Protein AF-A0A087SXU9-F1 (afdb_monomer_lite)

Structure (mmCIF, N/CA/C/O backbone):
data_AF-A0A087SXU9-F1
#
_entry.id   AF-A0A087SXU9-F1
#
loop_
_atom_site.group_PDB
_atom_site.id
_atom_site.type_symbol
_atom_site.label_atom_id
_atom_site.label_alt_id
_atom_site.label_comp_id
_atom_site.label_asym_id
_atom_site.label_entity_id
_atom_site.label_seq_id
_atom_site.pdbx_PDB_ins_code
_atom_site.Cartn_x
_atom_site.Cartn_y
_atom_site.Cartn_z
_atom_site.occupancy
_atom_site.B_iso_or_equiv
_atom_site.auth_seq_id
_atom_site.auth_comp_id
_atom_site.auth_asym_id
_atom_site.auth_atom_id
_atom_site.pdbx_PDB_model_num
ATOM 1 N N . MET A 1 1 ? 24.106 23.664 -92.094 1.00 38.97 1 MET A N 1
ATOM 2 C CA . MET A 1 1 ? 24.665 25.022 -91.988 1.00 38.97 1 MET A CA 1
ATOM 3 C C . MET A 1 1 ? 26.172 24.861 -92.031 1.00 38.97 1 MET A C 1
ATOM 5 O O . MET A 1 1 ? 26.721 24.237 -91.139 1.00 38.97 1 MET A O 1
ATOM 9 N N . ASP A 1 2 ? 26.733 24.891 -93.239 1.00 38.16 2 ASP A N 1
ATOM 10 C CA . ASP A 1 2 ? 27.450 26.055 -93.805 1.00 38.16 2 ASP A CA 1
ATOM 11 C C . ASP A 1 2 ? 28.933 25.984 -93.393 1.00 38.16 2 ASP A C 1
ATOM 13 O O . ASP A 1 2 ? 29.237 25.840 -92.224 1.00 38.16 2 ASP A O 1
ATOM 17 N N . ALA A 1 3 ? 29.943 26.019 -94.257 1.00 42.97 3 ALA A N 1
ATOM 18 C CA . ALA A 1 3 ? 29.989 26.236 -95.688 1.00 42.97 3 ALA A CA 1
ATOM 19 C C . ALA A 1 3 ? 31.264 25.588 -96.258 1.00 42.97 3 ALA A C 1
ATOM 21 O O . ALA A 1 3 ? 32.346 25.642 -95.674 1.00 42.97 3 ALA A O 1
ATOM 22 N N . LYS A 1 4 ? 31.127 25.010 -97.456 1.00 43.25 4 LYS A N 1
ATOM 23 C CA . LYS A 1 4 ? 32.229 24.627 -98.345 1.00 43.25 4 LYS A CA 1
ATOM 24 C C . LYS A 1 4 ? 33.052 25.869 -98.695 1.00 43.25 4 LYS A C 1
ATOM 26 O O . LYS A 1 4 ? 32.523 26.781 -99.326 1.00 43.25 4 LYS A O 1
ATOM 31 N N . LYS A 1 5 ? 34.356 25.864 -98.417 1.00 42.31 5 LYS A N 1
ATOM 32 C CA . LYS A 1 5 ? 35.298 26.830 -99.002 1.00 42.31 5 LYS A CA 1
ATOM 33 C C . LYS A 1 5 ? 36.099 26.140 -100.109 1.00 42.31 5 LYS A C 1
ATOM 35 O O . LYS A 1 5 ? 37.134 25.531 -99.869 1.00 42.31 5 LYS A O 1
ATOM 40 N N . LYS A 1 6 ? 35.566 26.192 -101.336 1.00 39.66 6 LYS A N 1
ATOM 41 C CA . LYS A 1 6 ? 36.308 25.873 -102.566 1.00 39.66 6 LYS A CA 1
ATOM 42 C C . LYS A 1 6 ? 37.253 27.038 -102.866 1.00 39.66 6 LYS A C 1
ATOM 44 O O . LYS A 1 6 ? 36.790 28.161 -103.040 1.00 39.66 6 LYS A O 1
ATOM 49 N N . MET A 1 7 ? 38.549 26.761 -102.960 1.00 39.34 7 MET A N 1
ATOM 50 C CA . MET A 1 7 ? 39.539 27.674 -103.537 1.00 39.34 7 MET A CA 1
ATOM 51 C C . MET A 1 7 ? 39.856 27.281 -104.992 1.00 39.34 7 MET A C 1
ATOM 53 O O . MET A 1 7 ? 39.713 26.109 -105.349 1.00 39.34 7 MET A O 1
ATOM 57 N N . PRO A 1 8 ? 40.217 28.250 -105.855 1.00 40.44 8 PRO A N 1
ATOM 58 C CA . PRO A 1 8 ? 40.212 28.077 -107.302 1.00 40.44 8 PRO A CA 1
ATOM 59 C C . PRO A 1 8 ? 41.451 27.339 -107.820 1.00 40.44 8 PRO A C 1
ATOM 61 O O . PRO A 1 8 ? 42.581 27.598 -107.412 1.00 40.44 8 PRO A O 1
ATOM 64 N N . VAL A 1 9 ? 41.221 26.467 -108.802 1.00 44.44 9 VAL A N 1
ATOM 65 C CA . VAL A 1 9 ? 42.250 25.810 -109.614 1.00 44.44 9 VAL A CA 1
ATOM 66 C C . VAL A 1 9 ? 42.818 26.829 -110.606 1.00 44.44 9 VAL A C 1
ATOM 68 O O . VAL A 1 9 ? 42.136 27.218 -111.553 1.00 44.44 9 VAL A O 1
ATOM 71 N N . LYS A 1 10 ? 44.078 27.242 -110.425 1.00 37.72 10 LYS A N 1
ATOM 72 C CA . LYS A 1 10 ? 44.861 27.949 -111.452 1.00 37.72 10 LYS A CA 1
ATOM 73 C C . LYS A 1 10 ? 45.750 26.940 -112.182 1.00 37.72 10 LYS A C 1
ATOM 75 O O . LYS A 1 10 ? 46.736 26.458 -111.637 1.00 37.72 10 LYS A O 1
ATOM 80 N N . LYS A 1 11 ? 45.388 26.625 -113.430 1.00 40.31 11 LYS A N 1
ATOM 81 C CA . LYS A 1 11 ? 46.266 25.972 -114.411 1.00 40.31 11 LYS A CA 1
ATOM 82 C C . LYS A 1 11 ? 47.246 27.015 -114.945 1.00 40.31 11 LYS A C 1
ATOM 84 O O . LYS A 1 11 ? 46.827 27.940 -115.635 1.00 40.31 11 LYS A O 1
ATOM 89 N N . THR A 1 12 ? 48.536 26.842 -114.683 1.00 36.81 12 THR A N 1
ATOM 90 C CA . THR A 1 12 ? 49.604 27.604 -115.342 1.00 36.81 12 THR A CA 1
ATOM 91 C C . THR A 1 12 ? 50.730 26.664 -115.754 1.00 36.81 12 THR A C 1
ATOM 93 O O . THR A 1 12 ? 51.415 26.109 -114.906 1.00 36.81 12 THR A O 1
ATOM 96 N N . GLY A 1 13 ? 50.877 26.502 -117.073 1.00 33.88 13 GLY A N 1
ATOM 97 C CA . GLY A 1 13 ? 52.138 26.303 -117.791 1.00 33.88 13 GLY A CA 1
ATOM 98 C C . GLY A 1 13 ? 53.044 25.139 -117.387 1.00 33.88 13 GLY A C 1
ATOM 99 O O . GLY A 1 13 ? 53.854 25.262 -116.475 1.00 33.88 13 GLY A O 1
ATOM 100 N N . ARG A 1 14 ? 53.052 24.083 -118.213 1.00 43.22 14 ARG A N 1
ATOM 101 C CA . ARG A 1 14 ? 54.251 23.258 -118.429 1.00 43.22 14 ARG A CA 1
ATOM 102 C C . ARG A 1 14 ? 55.406 24.181 -118.842 1.00 43.22 14 ARG A C 1
ATOM 104 O O . ARG A 1 14 ? 55.440 24.648 -119.976 1.00 43.22 14 ARG A O 1
ATOM 111 N N . LYS A 1 15 ? 56.356 24.415 -117.940 1.00 37.44 15 LYS A N 1
ATOM 112 C CA . LYS A 1 15 ? 57.735 24.765 -118.290 1.00 37.44 15 LYS A CA 1
ATOM 113 C C . LYS A 1 15 ? 58.601 23.569 -117.922 1.00 37.44 15 LYS A C 1
ATOM 115 O O . LYS A 1 15 ? 58.556 23.100 -116.790 1.00 37.44 15 LYS A O 1
ATOM 120 N N . HIS A 1 16 ? 59.334 23.055 -118.906 1.00 36.34 16 HIS A N 1
ATOM 121 C CA . HIS A 1 16 ? 60.359 22.037 -118.713 1.00 36.34 16 HIS A CA 1
ATOM 122 C C . HIS A 1 16 ? 61.417 22.591 -117.755 1.00 36.34 16 HIS A C 1
ATOM 124 O O . HIS A 1 16 ? 62.298 23.345 -118.157 1.00 36.34 16 HIS A O 1
ATOM 130 N N . PHE A 1 17 ? 61.313 22.234 -116.480 1.00 34.22 17 PHE A N 1
ATOM 131 C CA . PHE A 1 17 ? 62.383 22.435 -115.520 1.00 34.22 17 PHE A CA 1
ATOM 132 C C . PHE A 1 17 ? 63.331 21.242 -115.684 1.00 34.22 17 PHE A C 1
ATOM 134 O O . PHE A 1 17 ? 63.088 20.164 -115.144 1.00 34.22 17 PHE A O 1
ATOM 141 N N . LYS A 1 18 ? 64.383 21.394 -116.500 1.00 42.94 18 LYS A N 1
ATOM 142 C CA . LYS A 1 18 ? 65.562 20.525 -116.390 1.00 42.94 18 LYS A CA 1
ATOM 143 C C . LYS A 1 18 ? 66.265 20.927 -115.093 1.00 42.94 18 LYS A C 1
ATOM 145 O O . LYS A 1 18 ? 67.175 21.745 -115.100 1.00 42.94 18 LYS A O 1
ATOM 150 N N . ASN A 1 19 ? 65.764 20.400 -113.978 1.00 38.47 19 ASN A N 1
ATOM 151 C CA . ASN A 1 19 ? 66.519 20.324 -112.738 1.00 38.47 19 ASN A CA 1
ATOM 152 C C . ASN A 1 19 ? 67.699 19.394 -113.027 1.00 38.47 19 ASN A C 1
ATOM 154 O O . ASN A 1 19 ? 67.524 18.178 -113.044 1.00 38.47 19 ASN A O 1
ATOM 158 N N . TYR A 1 20 ? 68.882 19.943 -113.296 1.00 45.03 20 TYR A N 1
ATOM 159 C CA . TYR A 1 20 ? 70.087 19.202 -112.947 1.00 45.03 20 TYR A CA 1
ATOM 160 C C . TYR A 1 20 ? 70.050 19.121 -111.424 1.00 45.03 20 TYR A C 1
ATOM 162 O O . TYR A 1 20 ? 70.096 20.151 -110.755 1.00 45.03 20 TYR A O 1
ATOM 170 N N . ALA A 1 21 ? 69.790 17.927 -110.895 1.00 51.41 21 ALA A N 1
ATOM 171 C CA . ALA A 1 21 ? 69.740 17.704 -109.462 1.00 51.41 21 ALA A CA 1
ATOM 172 C C . ALA A 1 21 ? 71.128 18.037 -108.908 1.00 51.41 21 ALA A C 1
ATOM 174 O O . ALA A 1 21 ? 72.076 17.306 -109.155 1.00 51.41 21 ALA A O 1
ATOM 175 N N . VAL A 1 22 ? 71.269 19.189 -108.258 1.00 54.31 22 VAL A N 1
ATOM 176 C CA . VAL A 1 22 ? 72.477 19.523 -107.508 1.00 54.31 22 VAL A CA 1
ATOM 177 C C . VAL A 1 22 ? 72.432 18.666 -106.251 1.00 54.31 22 VAL A C 1
ATOM 179 O O . VAL A 1 22 ? 71.516 18.813 -105.442 1.00 54.31 22 VAL A O 1
ATOM 182 N N . LEU A 1 23 ? 73.374 17.735 -106.136 1.00 54.88 23 LEU A N 1
ATOM 183 C CA . LEU A 1 23 ? 73.551 16.871 -104.972 1.00 54.88 23 LEU A CA 1
ATOM 184 C C . LEU A 1 23 ? 74.802 17.374 -104.243 1.00 54.88 23 LEU A C 1
ATOM 186 O O . LEU A 1 23 ? 75.880 17.423 -104.830 1.00 54.88 23 LEU A O 1
ATOM 190 N N . ASP A 1 24 ? 74.603 17.865 -103.020 1.00 54.66 24 ASP A N 1
ATOM 191 C CA . ASP A 1 24 ? 75.631 18.422 -102.125 1.00 54.66 24 ASP A CA 1
ATOM 192 C C . ASP A 1 24 ? 76.565 19.480 -102.766 1.00 54.66 24 ASP A C 1
ATOM 194 O O . ASP A 1 24 ? 77.785 19.467 -102.631 1.00 54.66 24 ASP A O 1
ATOM 198 N N . GLY A 1 25 ? 75.983 20.412 -103.533 1.00 59.78 25 GLY A N 1
ATOM 199 C CA . GLY A 1 25 ? 76.706 21.556 -104.109 1.00 59.78 25 GLY A CA 1
ATOM 200 C C . GLY A 1 25 ? 77.539 21.277 -105.371 1.00 59.78 25 GLY A C 1
ATOM 201 O O . GLY A 1 25 ? 78.147 22.214 -105.887 1.00 59.78 25 GLY A O 1
ATOM 202 N N . VAL A 1 26 ? 77.529 20.051 -105.917 1.00 55.56 26 VAL A N 1
ATOM 203 C CA . VAL A 1 26 ? 78.242 19.679 -107.158 1.00 55.56 26 VAL A CA 1
ATOM 204 C C . VAL A 1 26 ? 77.262 19.227 -108.254 1.00 55.56 26 VAL A C 1
ATOM 206 O O . VAL A 1 26 ? 76.233 18.602 -107.988 1.00 55.56 26 VAL A O 1
ATOM 209 N N . SER A 1 27 ? 77.556 19.574 -109.516 1.00 53.72 27 SER A N 1
ATOM 210 C CA . SER A 1 27 ? 76.768 19.145 -110.680 1.00 53.72 27 SER A CA 1
ATOM 211 C C . SER A 1 27 ? 76.978 17.651 -110.946 1.00 53.72 27 SER A C 1
ATOM 213 O O . SER A 1 27 ? 78.106 17.203 -111.131 1.00 53.72 27 SER A O 1
ATOM 215 N N . VAL A 1 28 ? 75.887 16.880 -111.040 1.00 57.66 28 VAL A N 1
ATOM 216 C CA . VAL A 1 28 ? 75.882 15.416 -111.290 1.00 57.66 28 VAL A CA 1
ATOM 217 C C . VAL A 1 28 ? 76.622 15.011 -112.573 1.00 57.66 28 VAL A C 1
ATOM 219 O O . VAL A 1 28 ? 76.988 13.852 -112.740 1.00 57.66 28 VAL A O 1
ATOM 222 N N . THR A 1 29 ? 76.872 15.958 -113.477 1.00 57.28 29 THR A N 1
ATOM 223 C CA . THR A 1 29 ? 77.624 15.745 -114.719 1.00 57.28 29 THR A CA 1
ATOM 224 C C . THR A 1 29 ? 79.142 15.652 -114.536 1.00 57.28 29 THR A C 1
ATOM 226 O O . THR A 1 29 ? 79.793 15.120 -115.430 1.00 57.28 29 THR A O 1
ATOM 229 N N . ASP A 1 30 ? 79.693 16.117 -113.406 1.00 56.38 30 ASP A N 1
ATOM 230 C CA . ASP A 1 30 ? 81.148 16.227 -113.174 1.00 56.38 30 ASP A CA 1
ATOM 231 C C . ASP A 1 30 ? 81.683 15.199 -112.153 1.00 56.38 30 ASP A C 1
ATOM 233 O O . ASP A 1 30 ? 82.873 15.177 -111.843 1.00 56.38 30 ASP A O 1
ATOM 237 N N . MET A 1 31 ? 80.811 14.327 -111.634 1.00 57.22 31 MET A N 1
ATOM 238 C CA . MET A 1 31 ? 81.145 13.311 -110.629 1.00 57.22 31 MET A CA 1
ATOM 239 C C . MET A 1 31 ? 81.547 11.982 -111.286 1.00 57.22 31 MET A C 1
ATOM 241 O O . MET A 1 31 ? 80.887 11.498 -112.208 1.00 57.22 31 MET A O 1
ATOM 245 N N . THR A 1 32 ? 82.619 11.351 -110.795 1.00 67.44 32 THR A N 1
ATOM 246 C CA . THR A 1 32 ? 83.037 10.012 -111.257 1.00 67.44 32 THR A CA 1
ATOM 247 C C . THR A 1 32 ? 82.060 8.926 -110.785 1.00 67.44 32 THR A C 1
ATOM 249 O O . THR A 1 32 ? 81.371 9.086 -109.779 1.00 67.44 32 THR A O 1
ATOM 252 N N . LYS A 1 33 ? 81.990 7.794 -111.504 1.00 72.31 33 LYS A N 1
ATOM 253 C CA . LYS A 1 33 ? 81.056 6.689 -111.206 1.00 72.31 33 LYS A CA 1
ATOM 254 C C . LYS A 1 33 ? 81.133 6.222 -109.742 1.00 72.31 33 LYS A C 1
ATOM 256 O O . LYS A 1 33 ? 80.096 6.048 -109.113 1.00 72.31 33 LYS A O 1
ATOM 261 N N . GLU A 1 34 ? 82.341 6.096 -109.194 1.00 72.81 34 GLU A N 1
ATOM 262 C CA . GLU A 1 34 ? 82.569 5.706 -107.793 1.00 72.81 34 GLU A CA 1
ATOM 263 C C . GLU A 1 34 ? 82.080 6.769 -106.793 1.00 72.81 34 GLU A C 1
ATOM 265 O O . GLU A 1 34 ? 81.525 6.427 -105.753 1.00 72.81 34 GLU A O 1
ATOM 270 N N . GLN A 1 35 ? 82.212 8.063 -107.112 1.00 72.50 35 GLN A N 1
ATOM 271 C CA . GLN A 1 35 ? 81.699 9.154 -106.270 1.00 72.50 35 GLN A CA 1
ATOM 272 C C . GLN A 1 35 ? 80.165 9.203 -106.263 1.00 72.50 35 GLN A C 1
ATOM 274 O O . GLN A 1 35 ? 79.563 9.473 -105.224 1.00 72.50 35 GLN A O 1
ATOM 279 N N . LEU A 1 36 ? 79.521 8.898 -107.395 1.00 74.56 36 LEU A N 1
ATOM 280 C CA . LEU A 1 36 ? 78.064 8.757 -107.468 1.00 74.56 36 LEU A CA 1
ATOM 281 C C . LEU A 1 36 ? 77.573 7.523 -106.695 1.00 74.56 36 LEU A C 1
ATOM 283 O O . LEU A 1 36 ? 76.580 7.620 -105.982 1.00 74.56 36 LEU A O 1
ATOM 287 N N . GLU A 1 37 ? 78.268 6.386 -106.784 1.00 78.62 37 GLU A N 1
ATOM 288 C CA . GLU A 1 37 ? 77.946 5.173 -106.014 1.00 78.62 37 GLU A CA 1
ATOM 289 C C . GLU A 1 37 ? 78.108 5.392 -104.499 1.00 78.62 37 GLU A C 1
ATOM 291 O O . GLU A 1 37 ? 77.225 5.010 -103.730 1.00 78.62 37 GLU A O 1
ATOM 296 N N . ALA A 1 38 ? 79.167 6.084 -104.065 1.00 79.88 38 ALA A N 1
ATOM 297 C CA . ALA A 1 38 ? 79.365 6.458 -102.664 1.00 79.88 38 ALA A CA 1
ATOM 298 C C . ALA A 1 38 ? 78.277 7.418 -102.151 1.00 79.88 38 ALA A C 1
ATOM 300 O O . ALA A 1 38 ? 77.784 7.248 -101.038 1.00 79.88 38 ALA A O 1
ATOM 301 N N . HIS A 1 39 ? 77.847 8.387 -102.967 1.00 77.94 39 HIS A N 1
ATOM 302 C CA . HIS A 1 39 ? 76.758 9.301 -102.611 1.00 77.94 39 HIS A CA 1
ATOM 303 C C . HIS A 1 39 ? 75.395 8.589 -102.572 1.00 77.94 39 HIS A C 1
ATOM 305 O O . HIS A 1 39 ? 74.563 8.882 -101.715 1.00 77.94 39 HIS A O 1
ATOM 311 N N . VAL A 1 40 ? 75.146 7.632 -103.471 1.00 82.06 40 VAL A N 1
ATOM 312 C CA . VAL A 1 40 ? 73.949 6.776 -103.413 1.00 82.06 40 VAL A CA 1
ATOM 313 C C . VAL A 1 40 ? 73.957 5.935 -102.138 1.00 82.06 40 VAL A C 1
ATOM 315 O O . VAL A 1 40 ? 72.925 5.832 -101.480 1.00 82.06 40 VAL A O 1
ATOM 318 N N . TYR A 1 41 ? 75.108 5.382 -101.758 1.00 85.56 41 TYR A N 1
ATOM 319 C CA . TYR A 1 41 ? 75.258 4.622 -100.520 1.00 85.56 41 TYR A CA 1
ATOM 320 C C . TYR A 1 41 ? 75.057 5.497 -99.272 1.00 85.56 41 TYR A C 1
ATOM 322 O O . TYR A 1 41 ? 74.323 5.102 -98.370 1.00 85.56 41 TYR A O 1
ATOM 330 N N . HIS A 1 42 ? 75.615 6.712 -99.243 1.00 84.56 42 HIS A N 1
ATOM 331 C CA . HIS A 1 42 ? 75.396 7.675 -98.158 1.00 84.56 42 HIS A CA 1
ATOM 332 C C . HIS A 1 42 ? 73.917 8.057 -98.024 1.00 84.56 42 HIS A C 1
ATOM 334 O O . HIS A 1 42 ? 73.358 7.957 -96.939 1.00 84.56 42 HIS A O 1
ATOM 340 N N . LEU A 1 43 ? 73.246 8.389 -99.133 1.00 84.75 43 LEU A N 1
ATOM 341 C CA . LEU A 1 43 ? 71.807 8.676 -99.130 1.00 84.75 43 LEU A CA 1
ATOM 342 C C . LEU A 1 43 ? 70.977 7.472 -98.665 1.00 84.75 43 LEU A C 1
ATOM 344 O O . LEU A 1 43 ? 69.975 7.644 -97.982 1.00 84.75 43 LEU A O 1
ATOM 348 N N . GLN A 1 44 ? 71.368 6.245 -99.021 1.00 87.19 44 GLN A N 1
ATOM 349 C CA . GLN A 1 44 ? 70.705 5.035 -98.525 1.00 87.19 44 GLN A CA 1
ATOM 350 C C . GLN A 1 44 ? 70.890 4.864 -97.015 1.00 87.19 44 GLN A C 1
ATOM 352 O O . GLN A 1 44 ? 69.930 4.514 -96.333 1.00 87.19 44 GLN A O 1
ATOM 357 N N . GLN A 1 45 ? 72.089 5.135 -96.493 1.00 87.00 45 GLN A N 1
ATOM 358 C CA . GLN A 1 45 ? 72.358 5.122 -95.055 1.00 87.00 45 GLN A CA 1
ATOM 359 C C . GLN A 1 45 ? 71.580 6.215 -94.316 1.00 87.00 45 GLN A C 1
ATOM 361 O O . GLN A 1 45 ? 71.015 5.940 -93.263 1.00 87.00 45 GLN A O 1
ATOM 366 N N . GLU A 1 46 ? 71.500 7.426 -94.868 1.00 86.75 46 GLU A N 1
ATOM 367 C CA . GLU A 1 46 ? 70.701 8.519 -94.303 1.00 86.75 46 GLU A CA 1
ATOM 368 C C . GLU A 1 46 ? 69.212 8.179 -94.293 1.00 86.75 46 GLU A C 1
ATOM 370 O O . GLU A 1 46 ? 68.554 8.366 -93.274 1.00 86.75 46 GLU A O 1
ATOM 375 N N . ILE A 1 47 ? 68.695 7.596 -95.379 1.00 90.19 47 ILE A N 1
ATOM 376 C CA . ILE A 1 47 ? 67.310 7.118 -95.448 1.00 90.19 47 ILE A CA 1
ATOM 377 C C . ILE A 1 47 ? 67.057 6.022 -94.408 1.00 90.19 47 ILE A C 1
ATOM 379 O O . ILE A 1 47 ? 65.995 6.004 -93.789 1.00 90.19 47 ILE A O 1
ATOM 383 N N . GLU A 1 48 ? 67.987 5.085 -94.218 1.00 90.81 48 GLU A N 1
ATOM 384 C CA . GLU A 1 48 ? 67.809 4.012 -93.236 1.00 90.81 48 GLU A CA 1
ATOM 385 C C . GLU A 1 48 ? 67.874 4.545 -91.800 1.00 90.81 48 GLU A C 1
ATOM 387 O O . GLU A 1 48 ? 67.011 4.219 -90.988 1.00 90.81 48 GLU A O 1
ATOM 392 N N . LYS A 1 49 ? 68.796 5.467 -91.517 1.00 92.06 49 LYS A N 1
ATOM 393 C CA . LYS A 1 49 ? 68.877 6.162 -90.230 1.00 92.06 49 LYS A CA 1
ATOM 394 C C . LYS A 1 49 ? 67.617 6.981 -89.940 1.00 92.06 49 LYS A C 1
ATOM 396 O O . LYS A 1 49 ? 67.080 6.906 -88.841 1.00 92.06 49 LYS A O 1
ATOM 401 N N . GLU A 1 50 ? 67.091 7.709 -90.924 1.00 89.88 50 GLU A N 1
ATOM 402 C CA . GLU A 1 50 ? 65.849 8.477 -90.774 1.00 89.88 50 GLU A CA 1
ATOM 403 C C . GLU A 1 50 ? 64.640 7.552 -90.527 1.00 89.88 50 GLU A C 1
ATOM 405 O O . GLU A 1 50 ? 63.749 7.876 -89.737 1.00 89.88 50 GLU A O 1
ATOM 410 N N . LYS A 1 51 ? 64.605 6.358 -91.142 1.00 92.62 51 LYS A N 1
ATOM 411 C CA . LYS A 1 51 ? 63.582 5.341 -90.839 1.00 92.62 51 LYS A CA 1
ATOM 412 C C . LYS A 1 51 ? 63.708 4.802 -89.417 1.00 92.62 51 LYS A C 1
ATOM 414 O O . LYS A 1 51 ? 62.678 4.637 -88.762 1.00 92.62 51 LYS A O 1
ATOM 419 N N . GLU A 1 52 ? 64.922 4.507 -88.959 1.00 91.75 52 GLU A N 1
ATOM 420 C CA . GLU A 1 52 ? 65.189 4.055 -87.590 1.00 91.75 52 GLU A CA 1
ATOM 421 C C . GLU A 1 52 ? 64.782 5.128 -86.576 1.00 91.75 52 GLU A C 1
ATOM 423 O O . GLU A 1 52 ? 64.035 4.834 -85.645 1.00 91.75 52 GLU A O 1
ATOM 428 N N . GLU A 1 53 ? 65.162 6.386 -86.803 1.00 91.62 53 GLU A N 1
ATOM 429 C CA . GLU A 1 53 ? 64.769 7.527 -85.972 1.00 91.62 53 GLU A CA 1
ATOM 430 C C . GLU A 1 53 ? 63.245 7.705 -85.950 1.00 91.62 53 GLU A C 1
ATOM 432 O O . GLU A 1 53 ? 62.648 7.813 -84.878 1.00 91.62 53 GLU A O 1
ATOM 437 N N . ARG A 1 54 ? 62.572 7.639 -87.107 1.00 93.25 54 ARG A N 1
ATOM 438 C CA . ARG A 1 54 ? 61.101 7.676 -87.181 1.00 93.25 54 ARG A CA 1
ATOM 439 C C . ARG A 1 54 ? 60.457 6.534 -86.396 1.00 93.25 54 ARG A C 1
ATOM 441 O O . ARG A 1 54 ? 59.439 6.756 -85.741 1.00 93.25 54 ARG A O 1
ATOM 448 N N . ASN A 1 55 ? 61.006 5.323 -86.488 1.00 94.19 55 ASN A N 1
ATOM 449 C CA . ASN A 1 55 ? 60.515 4.163 -85.747 1.00 94.19 55 ASN A CA 1
ATOM 450 C C . ASN A 1 55 ? 60.685 4.376 -84.233 1.00 94.19 55 ASN A C 1
ATOM 452 O O . ASN A 1 55 ? 59.715 4.241 -83.487 1.00 94.19 55 ASN A O 1
ATOM 456 N N . CYS A 1 56 ? 61.863 4.827 -83.795 1.00 94.69 56 CYS A N 1
ATOM 457 C CA . CYS A 1 56 ? 62.129 5.189 -82.404 1.00 94.69 56 CYS A CA 1
ATOM 458 C C . CYS A 1 56 ? 61.130 6.235 -81.888 1.00 94.69 56 CYS A C 1
ATOM 460 O O . CYS A 1 56 ? 60.459 5.989 -80.886 1.00 94.69 56 CYS A O 1
ATOM 462 N N . PHE A 1 57 ? 60.933 7.345 -82.608 1.00 94.12 57 PHE A N 1
ATOM 463 C CA . PHE A 1 57 ? 59.960 8.372 -82.220 1.00 94.12 57 PHE A CA 1
ATOM 464 C C . PHE A 1 57 ? 58.519 7.857 -82.204 1.00 94.12 57 PHE A C 1
ATOM 466 O O . PHE A 1 57 ? 57.709 8.305 -81.392 1.00 94.12 57 PHE A O 1
ATOM 473 N N . GLN A 1 58 ? 58.174 6.913 -83.081 1.00 94.81 58 GLN A N 1
ATOM 474 C CA . GLN A 1 58 ? 56.851 6.300 -83.085 1.00 94.81 58 GLN A CA 1
ATOM 475 C C . GLN A 1 58 ? 56.630 5.441 -81.834 1.00 94.81 58 GLN A C 1
ATOM 477 O O . GLN A 1 58 ? 55.605 5.601 -81.173 1.00 94.81 58 GLN A O 1
ATOM 482 N N . ILE A 1 59 ? 57.598 4.596 -81.472 1.00 95.81 59 ILE A N 1
ATOM 483 C CA . ILE A 1 59 ? 57.545 3.786 -80.246 1.00 95.81 59 ILE A CA 1
ATOM 484 C C . ILE A 1 59 ? 57.490 4.688 -79.008 1.00 95.81 59 ILE A C 1
ATOM 486 O O . ILE A 1 59 ? 56.705 4.433 -78.096 1.00 95.81 59 ILE A O 1
ATOM 490 N N . GLU A 1 60 ? 58.286 5.757 -78.968 1.00 96.06 60 GLU A N 1
ATOM 491 C CA . GLU A 1 60 ? 58.269 6.720 -77.865 1.00 96.06 60 GLU A CA 1
ATOM 492 C C . GLU A 1 60 ? 56.920 7.431 -77.744 1.00 96.06 60 GLU A C 1
ATOM 494 O O . GLU A 1 60 ? 56.367 7.507 -76.646 1.00 96.06 60 GLU A O 1
ATOM 499 N N . ARG A 1 61 ? 56.349 7.896 -78.860 1.00 96.44 61 ARG A N 1
ATOM 500 C CA . ARG A 1 61 ? 55.016 8.509 -78.882 1.00 96.44 61 ARG A CA 1
ATOM 501 C C . ARG A 1 61 ? 53.952 7.533 -78.390 1.00 96.44 61 ARG A C 1
ATOM 503 O O . ARG A 1 61 ? 53.136 7.912 -77.556 1.00 96.44 61 ARG A O 1
ATOM 510 N N . ASP A 1 62 ? 53.959 6.298 -78.881 1.00 96.75 62 ASP A N 1
ATOM 511 C CA . ASP A 1 62 ? 52.965 5.287 -78.509 1.00 96.75 62 ASP A CA 1
ATOM 512 C C . ASP A 1 62 ? 53.122 4.888 -77.026 1.00 96.75 62 ASP A C 1
ATOM 514 O O . ASP A 1 62 ? 52.131 4.715 -76.314 1.00 96.75 62 ASP A O 1
ATOM 518 N N . ARG A 1 63 ? 54.359 4.855 -76.507 1.00 97.00 63 ARG A N 1
ATOM 519 C CA . ARG A 1 63 ? 54.643 4.677 -75.076 1.00 97.00 63 ARG A CA 1
ATOM 520 C C . ARG A 1 63 ? 54.117 5.840 -74.237 1.00 97.00 63 ARG A C 1
ATOM 522 O O . ARG A 1 63 ? 53.498 5.598 -73.204 1.00 97.00 63 ARG A O 1
ATOM 529 N N . ILE A 1 64 ? 54.351 7.085 -74.654 1.00 96.81 64 ILE A N 1
ATOM 530 C CA . ILE A 1 64 ? 53.830 8.277 -73.966 1.00 96.81 64 ILE A CA 1
ATOM 531 C C . ILE A 1 64 ? 52.300 8.265 -73.981 1.00 96.81 64 ILE A C 1
ATOM 533 O O . ILE A 1 64 ? 51.686 8.521 -72.949 1.00 96.81 64 ILE A O 1
ATOM 537 N N . GLN A 1 65 ? 51.690 7.913 -75.114 1.00 96.81 65 GLN A N 1
ATOM 538 C CA . GLN A 1 65 ? 50.240 7.816 -75.251 1.00 96.81 65 GLN A CA 1
ATOM 539 C C . GLN A 1 65 ? 49.661 6.753 -74.309 1.00 96.81 65 GLN A C 1
ATOM 541 O O . GLN A 1 65 ? 48.725 7.045 -73.573 1.00 96.81 65 GLN A O 1
ATOM 546 N N . SER A 1 66 ? 50.257 5.559 -74.258 1.00 97.31 66 SER A N 1
ATOM 547 C CA . SER A 1 66 ? 49.832 4.497 -73.340 1.00 97.31 66 SER A CA 1
ATOM 548 C C . SER A 1 66 ? 49.988 4.907 -71.873 1.00 97.31 66 SER A C 1
ATOM 550 O O . SER A 1 66 ? 49.074 4.701 -71.078 1.00 97.31 66 SER A O 1
ATOM 552 N N . LEU A 1 67 ? 51.104 5.548 -71.502 1.00 97.69 67 LEU A N 1
ATOM 553 C CA . LEU A 1 67 ? 51.285 6.072 -70.145 1.00 97.69 67 LEU A CA 1
ATOM 554 C C . LEU A 1 67 ? 50.242 7.143 -69.804 1.00 97.69 67 LEU A C 1
ATOM 556 O O . LEU A 1 67 ? 49.711 7.147 -68.693 1.00 97.69 67 LEU A O 1
ATOM 560 N N . TRP A 1 68 ? 49.926 8.032 -70.745 1.00 97.81 68 TRP A N 1
ATOM 561 C CA . TRP A 1 68 ? 48.891 9.047 -70.564 1.00 97.81 68 TRP A CA 1
ATOM 562 C C . TRP A 1 68 ? 47.502 8.420 -70.387 1.00 97.81 68 TRP A C 1
ATOM 564 O O . TRP A 1 68 ? 46.778 8.800 -69.473 1.00 97.81 68 TRP A O 1
ATOM 574 N N . GLU A 1 69 ? 47.146 7.421 -71.194 1.00 97.62 69 GLU A N 1
ATOM 575 C CA . GLU A 1 69 ? 45.872 6.702 -71.074 1.00 97.62 69 GLU A CA 1
ATOM 576 C C . GLU A 1 69 ? 45.757 5.969 -69.734 1.00 97.62 69 GLU A C 1
ATOM 578 O O . GLU A 1 69 ? 44.750 6.120 -69.042 1.00 97.62 69 GLU A O 1
ATOM 583 N N . ILE A 1 70 ? 46.807 5.249 -69.320 1.00 97.81 70 ILE A N 1
ATOM 584 C CA . ILE A 1 70 ? 46.834 4.529 -68.039 1.00 97.81 70 ILE A CA 1
ATOM 585 C C . ILE A 1 70 ? 46.702 5.508 -66.871 1.00 97.81 70 ILE A C 1
ATOM 587 O O . ILE A 1 70 ? 45.887 5.295 -65.977 1.00 97.81 70 ILE A O 1
ATOM 591 N N . THR A 1 71 ? 47.489 6.585 -66.861 1.00 97.25 71 THR A N 1
ATOM 592 C CA . THR A 1 71 ? 47.459 7.569 -65.765 1.00 97.25 71 THR A CA 1
ATOM 593 C C . THR A 1 71 ? 46.136 8.326 -65.708 1.00 97.25 71 THR A C 1
ATOM 595 O O . THR A 1 71 ? 45.630 8.578 -64.616 1.00 97.25 71 THR A O 1
ATOM 598 N N . LYS A 1 72 ? 45.530 8.629 -66.860 1.00 97.75 72 LYS A N 1
ATOM 599 C CA . LYS A 1 72 ? 44.186 9.204 -66.933 1.00 97.75 72 LYS A CA 1
ATOM 600 C C . LYS A 1 72 ? 43.133 8.249 -66.366 1.00 97.75 72 LYS A C 1
ATOM 602 O O . LYS A 1 72 ? 42.334 8.674 -65.538 1.00 97.75 72 LYS A O 1
ATOM 607 N N . GLN A 1 73 ? 43.158 6.976 -66.758 1.00 97.94 73 GLN A N 1
ATOM 608 C CA . GLN A 1 73 ? 42.232 5.975 -66.226 1.00 97.94 73 GLN A CA 1
ATOM 609 C C . GLN A 1 73 ? 42.414 5.797 -64.712 1.00 97.94 73 GLN A C 1
ATOM 611 O O . GLN A 1 73 ? 41.439 5.796 -63.971 1.00 97.94 73 GLN A O 1
ATOM 616 N N . GLN A 1 74 ? 43.658 5.721 -64.233 1.00 97.62 74 GLN A N 1
ATOM 617 C CA . GLN A 1 74 ? 43.955 5.636 -62.802 1.00 97.62 74 GLN A CA 1
ATOM 618 C C . GLN A 1 74 ? 43.437 6.854 -62.032 1.00 97.62 74 GLN A C 1
ATOM 620 O O . GLN A 1 74 ? 42.949 6.701 -60.916 1.00 97.62 74 GLN A O 1
ATOM 625 N N . LEU A 1 75 ? 43.528 8.056 -62.607 1.00 97.69 75 LEU A N 1
ATOM 626 C CA . LEU A 1 75 ? 42.968 9.260 -61.999 1.00 97.69 75 LEU A CA 1
ATOM 627 C C . LEU A 1 75 ? 41.436 9.179 -61.917 1.00 97.69 75 LEU A C 1
ATOM 629 O O . LEU A 1 75 ? 40.880 9.401 -60.847 1.00 97.69 75 LEU A O 1
ATOM 633 N N . GLU A 1 76 ? 40.764 8.785 -63.002 1.00 97.38 76 GLU A N 1
ATOM 634 C CA . GLU A 1 76 ? 39.303 8.606 -63.031 1.00 97.38 76 GLU A CA 1
ATOM 635 C C . GLU A 1 76 ? 38.833 7.527 -62.030 1.00 97.38 76 GLU A C 1
ATOM 637 O O . GLU A 1 76 ? 37.847 7.710 -61.309 1.00 97.38 76 GLU A O 1
ATOM 642 N N . GLU A 1 77 ? 39.566 6.419 -61.909 1.00 97.19 77 GLU A N 1
ATOM 643 C CA . GLU A 1 77 ? 39.322 5.373 -60.907 1.00 97.19 77 GLU A CA 1
ATOM 644 C C . GLU A 1 77 ? 39.512 5.893 -59.473 1.00 97.19 77 GLU A C 1
ATOM 646 O O . GLU A 1 77 ? 38.733 5.569 -58.576 1.00 97.19 77 GLU A O 1
ATOM 651 N N . LYS A 1 78 ? 40.526 6.728 -59.226 1.00 97.25 78 LYS A N 1
ATOM 652 C CA . LYS A 1 78 ? 40.766 7.325 -57.902 1.00 97.25 78 LYS A CA 1
ATOM 653 C C . LYS A 1 78 ? 39.697 8.345 -57.537 1.00 97.25 78 LYS A C 1
ATOM 655 O O . LYS A 1 78 ? 39.210 8.307 -56.410 1.00 97.25 78 LYS A O 1
ATOM 660 N N . ASP A 1 79 ? 39.281 9.182 -58.479 1.00 97.44 79 ASP A N 1
ATOM 661 C CA . ASP A 1 79 ? 38.211 10.158 -58.275 1.00 97.44 79 ASP A CA 1
ATOM 662 C C . ASP A 1 79 ? 36.867 9.475 -57.994 1.00 97.44 79 ASP A C 1
ATOM 664 O O . ASP A 1 79 ? 36.121 9.891 -57.104 1.00 97.44 79 ASP A O 1
ATOM 668 N N . THR A 1 80 ? 36.553 8.398 -58.719 1.00 97.56 80 THR A N 1
ATOM 669 C CA . THR A 1 80 ? 35.338 7.610 -58.462 1.00 97.56 80 THR A CA 1
ATOM 670 C C . THR A 1 80 ? 35.403 6.887 -57.118 1.00 97.56 80 THR A C 1
ATOM 672 O O . THR A 1 80 ? 34.423 6.926 -56.375 1.00 97.56 80 THR A O 1
ATOM 675 N N . MET A 1 81 ? 36.549 6.303 -56.750 1.00 96.75 81 MET A N 1
ATOM 676 C CA . MET A 1 81 ? 36.746 5.706 -55.425 1.00 96.75 81 MET A CA 1
ATOM 677 C C . MET A 1 81 ? 36.595 6.724 -54.291 1.00 96.75 81 MET A C 1
ATOM 679 O O . MET A 1 81 ? 35.962 6.399 -53.291 1.00 96.75 81 MET A O 1
ATOM 683 N N . LEU A 1 82 ? 37.133 7.940 -54.436 1.00 97.44 82 LEU A N 1
ATOM 684 C CA . LEU A 1 82 ? 36.972 9.000 -53.436 1.00 97.44 82 LEU A CA 1
ATOM 685 C C . LEU A 1 82 ? 35.495 9.333 -53.222 1.00 97.44 82 LEU A C 1
ATOM 687 O O . LEU A 1 82 ? 35.026 9.285 -52.093 1.00 97.44 82 LEU A O 1
ATOM 691 N N . ARG A 1 83 ? 34.734 9.536 -54.304 1.00 97.00 83 ARG A N 1
ATOM 692 C CA . ARG A 1 83 ? 33.287 9.797 -54.212 1.00 97.00 83 ARG A CA 1
ATOM 693 C C . ARG A 1 83 ? 32.517 8.649 -53.569 1.00 97.00 83 ARG A C 1
ATOM 695 O O . ARG A 1 83 ? 31.583 8.889 -52.813 1.00 97.00 83 ARG A O 1
ATOM 702 N N . LEU A 1 84 ? 32.883 7.402 -53.871 1.00 97.75 84 LEU A N 1
ATOM 703 C CA . LEU A 1 84 ? 32.274 6.241 -53.223 1.00 97.75 84 LEU A CA 1
ATOM 704 C C . LEU A 1 84 ? 32.573 6.228 -51.723 1.00 97.75 84 LEU A C 1
ATOM 706 O O . LEU A 1 84 ? 31.664 5.979 -50.940 1.00 97.75 84 LEU A O 1
ATOM 710 N N . LYS A 1 85 ? 33.807 6.543 -51.315 1.00 97.69 85 LYS A N 1
ATOM 711 C CA . LYS A 1 85 ? 34.167 6.634 -49.895 1.00 97.69 85 LYS A CA 1
ATOM 712 C C . LYS A 1 85 ? 33.481 7.789 -49.179 1.00 97.69 85 LYS A C 1
ATOM 714 O O . LYS A 1 85 ? 33.017 7.579 -48.065 1.00 97.69 85 LYS A O 1
ATOM 719 N N . ASP A 1 86 ? 33.349 8.947 -49.813 1.00 97.19 86 ASP A N 1
ATOM 720 C CA . ASP A 1 86 ? 32.584 10.065 -49.255 1.00 97.19 86 ASP A CA 1
ATOM 721 C C . ASP A 1 86 ? 31.113 9.666 -49.044 1.00 97.19 86 ASP A C 1
ATOM 723 O O . ASP A 1 86 ? 30.572 9.852 -47.957 1.00 97.19 86 ASP A O 1
ATOM 727 N N . ASN A 1 87 ? 30.499 8.998 -50.028 1.00 97.38 87 ASN A N 1
ATOM 728 C CA . ASN A 1 87 ? 29.134 8.482 -49.896 1.00 97.38 87 ASN A CA 1
ATOM 729 C C . ASN A 1 87 ? 29.005 7.419 -48.789 1.00 97.38 87 ASN A C 1
ATOM 731 O O . ASN A 1 87 ? 28.026 7.433 -48.049 1.00 97.38 87 ASN A O 1
ATOM 735 N N . GLU A 1 88 ? 29.973 6.503 -48.658 1.00 97.19 88 GLU A N 1
ATOM 736 C CA . GLU A 1 88 ? 29.995 5.505 -47.576 1.00 97.19 88 GLU A CA 1
ATOM 737 C C . GLU A 1 88 ? 30.085 6.175 -46.194 1.00 97.19 88 GLU A C 1
ATOM 739 O O . GLU A 1 88 ? 29.418 5.743 -45.251 1.00 97.19 88 GLU A O 1
ATOM 744 N N . ILE A 1 89 ? 30.892 7.234 -46.061 1.00 97.12 89 ILE A N 1
ATOM 745 C CA . ILE A 1 89 ? 31.015 8.009 -44.818 1.00 97.12 89 ILE A CA 1
ATOM 746 C C . ILE A 1 89 ? 29.686 8.694 -44.488 1.00 97.12 89 ILE A C 1
ATOM 748 O O . ILE A 1 89 ? 29.227 8.617 -43.344 1.00 97.12 89 ILE A O 1
ATOM 752 N N . ASP A 1 90 ? 29.050 9.320 -45.477 1.00 96.75 90 ASP A N 1
ATOM 753 C CA . ASP A 1 90 ? 27.760 9.987 -45.303 1.00 96.75 90 ASP A CA 1
ATOM 754 C C . ASP A 1 90 ? 26.653 8.992 -44.927 1.00 96.75 90 ASP A C 1
ATOM 756 O O . ASP A 1 90 ? 25.881 9.237 -43.995 1.00 96.75 90 ASP A O 1
ATOM 760 N N . GLU A 1 91 ? 26.592 7.833 -45.586 1.00 97.38 91 GLU A N 1
ATOM 761 C CA . GLU A 1 91 ? 25.630 6.775 -45.269 1.00 97.38 91 GLU A CA 1
ATOM 762 C C . GLU A 1 91 ? 25.844 6.223 -43.852 1.00 97.38 91 GLU A C 1
ATOM 764 O O . GLU A 1 91 ? 24.884 6.091 -43.085 1.00 97.38 91 GLU A O 1
ATOM 769 N N . ALA A 1 92 ? 27.096 5.978 -43.455 1.00 97.56 92 ALA A N 1
ATOM 770 C CA . ALA A 1 92 ? 27.426 5.541 -42.102 1.00 97.56 92 ALA A CA 1
ATOM 771 C C . ALA A 1 92 ? 27.021 6.588 -41.049 1.00 97.56 92 ALA A C 1
ATOM 773 O O . ALA A 1 92 ? 26.450 6.237 -40.011 1.00 97.56 92 ALA A O 1
ATOM 774 N N . ALA A 1 93 ? 27.251 7.877 -41.319 1.00 97.12 93 ALA A N 1
ATOM 775 C CA . ALA A 1 93 ? 26.844 8.965 -40.434 1.00 97.12 93 ALA A CA 1
ATOM 776 C C . ALA A 1 93 ? 25.313 9.061 -40.302 1.00 97.12 93 ALA A C 1
ATOM 778 O O . ALA A 1 93 ? 24.794 9.236 -39.193 1.00 97.12 93 ALA A O 1
ATOM 779 N N . LEU A 1 94 ? 24.577 8.900 -41.408 1.00 97.25 94 LEU A N 1
ATOM 780 C CA . LEU A 1 94 ? 23.113 8.876 -41.413 1.00 97.25 94 LEU A CA 1
ATOM 781 C C . LEU A 1 94 ? 22.555 7.666 -40.654 1.00 97.25 94 LEU A C 1
ATOM 783 O O . LEU A 1 94 ? 21.635 7.836 -39.847 1.00 97.25 94 LEU A O 1
ATOM 787 N N . SER A 1 95 ? 23.128 6.476 -40.857 1.00 98.06 95 SER A N 1
ATOM 788 C CA . SER A 1 95 ? 22.747 5.258 -40.130 1.00 98.06 95 SER A CA 1
ATOM 789 C C . SER A 1 95 ? 22.963 5.429 -38.630 1.00 98.06 95 SER A C 1
ATOM 791 O O . SER A 1 95 ? 22.042 5.234 -37.836 1.00 98.06 95 SER A O 1
ATOM 793 N N . HIS A 1 96 ? 24.142 5.908 -38.230 1.00 98.19 96 HIS A N 1
ATOM 794 C CA . HIS A 1 96 ? 24.456 6.151 -36.825 1.00 98.19 96 HIS A CA 1
ATOM 795 C C . HIS A 1 96 ? 23.511 7.190 -36.190 1.00 98.19 96 HIS A C 1
ATOM 797 O O . HIS A 1 96 ? 23.036 7.014 -35.066 1.00 98.19 96 HIS A O 1
ATOM 803 N N . LEU A 1 97 ? 23.151 8.255 -36.917 1.00 98.12 97 LEU A N 1
ATOM 804 C CA . LEU A 1 97 ? 22.167 9.231 -36.443 1.00 98.12 97 LEU A CA 1
ATOM 805 C C . LEU A 1 97 ? 20.769 8.611 -36.271 1.00 98.12 97 LEU A C 1
ATOM 807 O O . LEU A 1 97 ? 20.053 8.952 -35.321 1.00 98.12 97 LEU A O 1
ATOM 811 N N . ALA A 1 98 ? 20.359 7.724 -37.179 1.00 98.25 98 ALA A N 1
ATOM 812 C CA . ALA A 1 98 ? 19.095 7.001 -37.080 1.00 98.25 98 ALA A CA 1
ATOM 813 C C . ALA A 1 98 ? 19.078 6.060 -35.864 1.00 98.25 98 ALA A C 1
ATOM 815 O O . ALA A 1 98 ? 18.099 6.049 -35.113 1.00 98.25 98 ALA A O 1
ATOM 816 N N . GLU A 1 99 ? 20.178 5.353 -35.603 1.00 97.94 99 GLU A N 1
ATOM 817 C CA . GLU A 1 99 ? 20.345 4.510 -34.417 1.00 97.94 99 GLU A CA 1
ATOM 818 C C . GLU A 1 99 ? 20.256 5.319 -33.123 1.00 97.94 99 GLU A C 1
ATOM 820 O O . GLU A 1 99 ? 19.490 4.959 -32.227 1.00 97.94 99 GLU A O 1
ATOM 825 N N . ILE A 1 100 ? 20.949 6.461 -33.032 1.00 98.25 100 ILE A N 1
ATOM 826 C CA . ILE A 1 100 ? 20.852 7.360 -31.870 1.00 98.25 100 ILE A CA 1
ATOM 827 C C . ILE A 1 100 ? 19.396 7.773 -31.625 1.00 98.25 100 ILE A C 1
ATOM 829 O O . ILE A 1 100 ? 18.928 7.769 -30.482 1.00 98.25 100 ILE A O 1
ATOM 833 N N . LYS A 1 101 ? 18.651 8.124 -32.682 1.00 98.50 101 LYS A N 1
ATOM 834 C CA . LYS A 1 101 ? 17.232 8.495 -32.563 1.00 98.50 101 LYS A CA 1
ATOM 835 C C . LYS A 1 101 ? 16.385 7.326 -32.063 1.00 98.50 101 LYS A C 1
ATOM 837 O O . LYS A 1 101 ? 15.565 7.529 -31.165 1.00 98.50 101 LYS A O 1
ATOM 842 N N . LEU A 1 102 ? 16.612 6.122 -32.584 1.00 98.56 102 LEU A N 1
ATOM 843 C CA . LEU A 1 102 ? 15.927 4.910 -32.141 1.00 98.56 102 LEU A CA 1
ATOM 844 C C . LEU A 1 102 ? 16.217 4.615 -30.665 1.00 98.56 102 LEU A C 1
ATOM 846 O O . LEU A 1 102 ? 15.285 4.402 -29.892 1.00 98.56 102 LEU A O 1
ATOM 850 N N . TYR A 1 103 ? 17.483 4.649 -30.245 1.00 98.56 103 TYR A N 1
ATOM 851 C CA . TYR A 1 103 ? 17.858 4.432 -28.846 1.00 98.56 103 TYR A CA 1
ATOM 852 C C . TYR A 1 103 ? 17.280 5.502 -27.924 1.00 98.56 103 TYR A C 1
ATOM 854 O O . TYR A 1 103 ? 16.779 5.177 -26.849 1.00 98.56 103 TYR A O 1
ATOM 862 N N . LYS A 1 104 ? 17.248 6.767 -28.357 1.00 98.44 104 LYS A N 1
ATOM 863 C CA . LYS A 1 104 ? 16.591 7.845 -27.611 1.00 98.44 104 LYS A CA 1
ATOM 864 C C . LYS A 1 104 ? 15.093 7.586 -27.440 1.00 98.44 104 LYS A C 1
ATO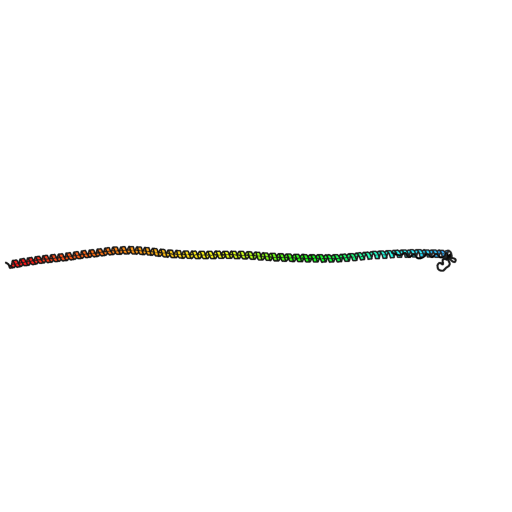M 866 O O . LYS A 1 104 ? 14.557 7.837 -26.364 1.00 98.44 104 LYS A O 1
ATOM 871 N N . GLN A 1 105 ? 14.414 7.090 -28.473 1.00 98.38 105 GLN A N 1
ATOM 872 C CA . GLN A 1 105 ? 13.000 6.725 -28.382 1.00 98.38 105 GLN A CA 1
ATOM 873 C C . GLN A 1 105 ? 12.782 5.515 -27.467 1.00 98.38 105 GLN A C 1
ATOM 875 O O . GLN A 1 105 ? 11.892 5.564 -26.622 1.00 98.38 105 GLN A O 1
ATOM 880 N N . LYS A 1 106 ? 13.618 4.474 -27.574 1.00 98.50 106 LYS A N 1
ATOM 881 C CA . LYS A 1 106 ? 13.582 3.307 -26.678 1.00 98.50 106 LYS A CA 1
ATOM 882 C C . LYS A 1 106 ? 13.775 3.714 -25.218 1.00 98.50 106 LYS A C 1
ATOM 884 O O . LYS A 1 106 ? 12.997 3.297 -24.373 1.00 98.50 106 LYS A O 1
ATOM 889 N N . MET A 1 107 ? 14.744 4.584 -24.935 1.00 98.44 107 MET A N 1
ATOM 890 C CA . MET A 1 107 ? 14.972 5.111 -23.587 1.00 98.44 107 MET A CA 1
ATOM 891 C C . MET A 1 107 ? 13.738 5.850 -23.060 1.00 98.44 107 MET A C 1
ATOM 893 O O . MET A 1 107 ? 13.286 5.572 -21.957 1.00 98.44 107 MET A O 1
ATOM 897 N N . LYS A 1 108 ? 13.152 6.751 -23.862 1.00 98.44 108 LYS A N 1
ATOM 898 C CA . LYS A 1 108 ? 11.917 7.458 -23.481 1.00 98.44 108 LYS A CA 1
ATOM 899 C C . LYS A 1 108 ? 10.764 6.500 -23.189 1.00 98.44 108 LYS A C 1
ATOM 901 O O . LYS A 1 108 ? 10.020 6.732 -22.246 1.00 98.44 108 LYS A O 1
ATOM 906 N N . HIS A 1 109 ? 10.613 5.456 -23.999 1.00 98.44 109 HIS A N 1
ATOM 907 C CA . HIS A 1 109 ? 9.569 4.458 -23.809 1.00 98.44 109 HIS A CA 1
ATOM 908 C C . HIS A 1 109 ? 9.767 3.681 -22.505 1.00 98.44 109 HIS A C 1
ATOM 910 O O . HIS A 1 109 ? 8.838 3.633 -21.711 1.00 98.44 109 HIS A O 1
ATOM 916 N N . ILE A 1 110 ? 10.983 3.190 -22.241 1.00 98.44 110 ILE A N 1
ATOM 917 C CA . ILE A 1 110 ? 11.315 2.492 -20.990 1.00 98.44 110 ILE A CA 1
ATOM 918 C C . ILE A 1 110 ? 11.085 3.405 -19.782 1.00 98.44 110 ILE A C 1
ATOM 920 O O . ILE A 1 110 ? 10.481 2.983 -18.806 1.00 98.44 110 ILE A O 1
ATOM 924 N N . MET A 1 111 ? 11.523 4.667 -19.840 1.00 98.31 111 MET A N 1
ATOM 925 C CA . MET A 1 111 ? 11.281 5.624 -18.754 1.00 98.31 111 MET A CA 1
ATOM 926 C C . MET A 1 111 ? 9.786 5.814 -18.494 1.00 98.31 111 MET A C 1
ATOM 928 O O . MET A 1 111 ? 9.363 5.765 -17.344 1.00 98.31 111 MET A O 1
ATOM 932 N N . PHE A 1 112 ? 8.991 5.974 -19.553 1.00 98.56 112 PHE A N 1
ATOM 933 C CA . PHE A 1 112 ? 7.542 6.085 -19.433 1.00 98.56 112 PHE A CA 1
ATOM 934 C C . PHE A 1 112 ? 6.925 4.819 -18.827 1.00 98.56 112 PHE A C 1
ATOM 936 O O . PHE A 1 112 ? 6.111 4.923 -17.919 1.00 98.56 112 PHE A O 1
ATOM 943 N N . GLU A 1 113 ? 7.326 3.628 -19.271 1.00 98.19 113 GLU A N 1
ATOM 944 C CA . GLU A 1 113 ? 6.857 2.361 -18.696 1.00 98.19 113 GLU A CA 1
ATOM 945 C C . GLU A 1 113 ? 7.226 2.236 -17.216 1.00 98.19 113 GLU A C 1
ATOM 947 O O . GLU A 1 113 ? 6.382 1.867 -16.404 1.00 98.19 113 GLU A O 1
ATOM 952 N N . CYS A 1 114 ? 8.455 2.595 -16.837 1.00 98.31 114 CYS A N 1
ATOM 953 C CA . CYS A 1 114 ? 8.873 2.618 -15.440 1.00 98.31 114 CYS A CA 1
ATOM 954 C C . CYS A 1 114 ? 8.028 3.595 -14.611 1.00 98.31 114 CYS A C 1
ATOM 956 O O . CYS A 1 114 ? 7.587 3.236 -13.523 1.00 98.31 114 CYS A O 1
ATOM 958 N N . GLU A 1 115 ? 7.777 4.806 -15.113 1.00 98.31 115 GLU A N 1
ATOM 959 C CA . GLU A 1 115 ? 6.921 5.792 -14.443 1.00 98.31 115 GLU A CA 1
ATOM 960 C C . GLU A 1 115 ? 5.482 5.283 -14.290 1.00 98.31 115 GLU A C 1
ATOM 962 O O . GLU A 1 115 ? 4.903 5.408 -13.211 1.00 98.31 115 GLU A O 1
ATOM 967 N N . GLN A 1 116 ? 4.915 4.662 -15.330 1.00 98.19 116 GLN A N 1
ATOM 968 C CA . GLN A 1 116 ? 3.583 4.058 -15.260 1.00 98.19 116 GLN A CA 1
ATOM 969 C C . GLN A 1 116 ? 3.533 2.929 -14.230 1.00 98.19 116 GLN A C 1
ATOM 971 O O . GLN A 1 116 ? 2.668 2.951 -13.361 1.00 98.19 116 GLN A O 1
ATOM 976 N N . LEU A 1 117 ? 4.498 2.006 -14.246 1.00 98.50 117 LEU A N 1
ATOM 977 C CA . LEU A 1 117 ? 4.573 0.913 -13.272 1.00 98.50 117 LEU A CA 1
ATOM 978 C C . LEU A 1 117 ? 4.692 1.427 -11.833 1.00 98.50 117 LEU A C 1
ATOM 980 O O . LEU A 1 117 ? 4.059 0.888 -10.925 1.00 98.50 117 LEU A O 1
ATOM 984 N N . VAL A 1 118 ? 5.485 2.478 -11.603 1.00 98.38 118 VAL A N 1
ATOM 985 C CA . VAL A 1 118 ? 5.592 3.114 -10.282 1.00 98.38 118 VAL A CA 1
ATOM 986 C C . VAL A 1 118 ? 4.252 3.723 -9.870 1.00 98.38 118 VAL A C 1
ATOM 988 O O . VAL A 1 118 ? 3.806 3.492 -8.747 1.00 98.38 118 VAL A O 1
ATOM 991 N N . ASN A 1 119 ? 3.582 4.450 -10.765 1.00 98.12 119 ASN A N 1
ATOM 992 C CA . ASN A 1 119 ? 2.276 5.047 -10.486 1.00 98.12 119 ASN A CA 1
ATOM 993 C C . ASN A 1 119 ? 1.210 3.984 -10.192 1.00 98.12 119 ASN A C 1
ATOM 995 O O . ASN A 1 119 ? 0.480 4.109 -9.211 1.00 98.12 119 ASN A O 1
ATOM 999 N N . GLU A 1 120 ? 1.157 2.911 -10.982 1.00 98.12 120 GLU A N 1
ATOM 1000 C CA . GLU A 1 120 ? 0.269 1.768 -10.753 1.00 98.12 120 GLU A CA 1
ATOM 1001 C C . GLU A 1 120 ? 0.513 1.144 -9.377 1.00 98.12 120 GLU A C 1
ATOM 1003 O O . GLU A 1 120 ? -0.435 0.917 -8.627 1.00 98.12 120 GLU A O 1
ATOM 1008 N N . LYS A 1 121 ? 1.780 0.944 -8.991 1.00 98.25 121 LYS A N 1
ATOM 1009 C CA . LYS A 1 121 ? 2.138 0.405 -7.670 1.00 98.25 121 LYS A CA 1
ATOM 1010 C C . LYS A 1 121 ? 1.762 1.341 -6.525 1.00 98.25 121 LYS A C 1
ATOM 1012 O O . LYS A 1 121 ? 1.336 0.864 -5.474 1.00 98.25 121 LYS A O 1
ATOM 1017 N N . ILE A 1 122 ? 1.896 2.654 -6.709 1.00 98.12 122 ILE A N 1
ATOM 1018 C CA . ILE A 1 122 ? 1.451 3.648 -5.722 1.00 98.12 122 ILE A CA 1
ATOM 1019 C C . ILE A 1 122 ? -0.067 3.566 -5.543 1.00 98.12 122 ILE A C 1
ATOM 1021 O O . ILE A 1 122 ? -0.540 3.523 -4.407 1.00 98.12 122 ILE A O 1
ATOM 1025 N N . VAL A 1 123 ? -0.824 3.502 -6.641 1.00 98.25 123 VAL A N 1
ATOM 1026 C CA . VAL A 1 123 ? -2.288 3.379 -6.602 1.00 98.25 123 VAL A CA 1
ATOM 1027 C C . VAL A 1 123 ? -2.706 2.068 -5.936 1.00 98.25 123 VAL A C 1
ATOM 1029 O O . VAL A 1 123 ? -3.531 2.095 -5.026 1.00 98.25 123 VAL A O 1
ATOM 1032 N N . GLU A 1 124 ? -2.102 0.939 -6.313 1.00 97.88 124 GLU A N 1
ATOM 1033 C CA . GLU A 1 124 ? -2.354 -0.375 -5.704 1.00 97.88 124 GLU A CA 1
ATOM 1034 C C . GLU A 1 124 ? -2.146 -0.332 -4.183 1.00 97.88 124 GLU A C 1
ATOM 1036 O O . GLU A 1 124 ? -3.026 -0.727 -3.418 1.00 97.88 124 GLU A O 1
ATOM 1041 N N . LYS A 1 125 ? -1.019 0.231 -3.729 1.00 97.62 125 LYS A N 1
ATOM 1042 C CA . LYS A 1 125 ? -0.706 0.362 -2.299 1.00 97.62 125 LYS A CA 1
ATOM 1043 C C . LYS A 1 125 ? -1.638 1.321 -1.568 1.00 97.62 125 LYS A C 1
ATOM 1045 O O . LYS A 1 125 ? -1.958 1.087 -0.404 1.00 97.62 125 LYS A O 1
ATOM 1050 N N . MET A 1 126 ? -2.081 2.390 -2.223 1.00 98.06 126 MET A N 1
ATOM 1051 C CA . MET A 1 126 ? -3.051 3.321 -1.650 1.00 98.06 126 MET A CA 1
ATOM 1052 C C . MET A 1 126 ? -4.417 2.654 -1.460 1.00 98.06 126 MET A C 1
ATOM 1054 O O . MET A 1 126 ? -5.018 2.811 -0.401 1.00 98.06 126 MET A O 1
ATOM 1058 N N . VAL A 1 127 ? -4.878 1.873 -2.440 1.00 98.12 127 VAL A N 1
ATOM 1059 C CA . VAL A 1 127 ? -6.128 1.105 -2.343 1.00 98.12 127 VAL A CA 1
ATOM 1060 C C . VAL A 1 127 ? -6.036 0.047 -1.242 1.00 98.12 127 VAL A C 1
ATOM 1062 O O . VAL A 1 127 ? -6.939 -0.048 -0.417 1.00 98.12 127 VAL A O 1
ATOM 1065 N N . GLU A 1 128 ? -4.930 -0.699 -1.175 1.00 98.00 128 GLU A N 1
ATOM 1066 C CA . GLU A 1 128 ? -4.684 -1.688 -0.116 1.00 98.00 128 GLU A CA 1
ATOM 1067 C C . GLU A 1 128 ? -4.710 -1.040 1.276 1.00 98.00 128 GLU A C 1
ATOM 1069 O O . GLU A 1 128 ? -5.359 -1.545 2.193 1.00 98.00 128 GLU A O 1
ATOM 1074 N N . LYS A 1 129 ? -4.054 0.117 1.425 1.00 98.00 129 LYS A N 1
ATOM 1075 C CA . LYS A 1 129 ? -4.057 0.883 2.672 1.00 98.00 129 LYS A CA 1
ATOM 1076 C C . LYS A 1 129 ? -5.471 1.323 3.063 1.00 98.00 129 LYS A C 1
ATOM 1078 O O . LYS A 1 129 ? -5.844 1.150 4.218 1.00 98.00 129 LYS A O 1
ATOM 1083 N N . LEU A 1 130 ? -6.245 1.877 2.127 1.00 98.06 130 LEU A N 1
ATOM 1084 C CA . LEU A 1 130 ? -7.619 2.317 2.390 1.00 98.06 130 LEU A CA 1
ATOM 1085 C C . LEU A 1 130 ? -8.511 1.144 2.814 1.00 98.06 130 LEU A C 1
ATOM 1087 O O . LEU A 1 130 ? -9.231 1.256 3.800 1.00 98.06 130 LEU A O 1
ATOM 1091 N N . ALA A 1 131 ? -8.403 -0.002 2.136 1.00 97.94 131 ALA A N 1
ATOM 1092 C CA . ALA A 1 131 ? -9.145 -1.206 2.504 1.00 97.94 131 ALA A CA 1
ATOM 1093 C C . ALA A 1 131 ? -8.786 -1.698 3.918 1.00 97.94 131 ALA A C 1
ATOM 1095 O O . ALA A 1 131 ? -9.664 -2.110 4.678 1.00 97.94 131 ALA A O 1
ATOM 1096 N N . LEU A 1 132 ? -7.505 -1.628 4.298 1.00 98.00 132 LEU A N 1
ATOM 1097 C CA . LEU A 1 132 ? -7.057 -1.981 5.645 1.00 98.00 132 LEU A CA 1
ATOM 1098 C C . LEU A 1 132 ? -7.578 -0.994 6.704 1.00 98.00 132 LEU A C 1
ATOM 1100 O O . LEU A 1 132 ? -8.013 -1.424 7.771 1.00 98.00 132 LEU A O 1
ATOM 1104 N N . GLU A 1 133 ? -7.556 0.310 6.417 1.00 97.81 133 GLU A N 1
ATOM 1105 C CA . GLU A 1 133 ? -8.100 1.347 7.305 1.00 97.81 133 GLU A CA 1
ATOM 1106 C C . GLU A 1 133 ? -9.614 1.178 7.510 1.00 97.81 133 GLU A C 1
ATOM 1108 O O . GLU A 1 133 ? -10.090 1.260 8.643 1.00 97.81 133 GLU A O 1
ATOM 1113 N N . GLU A 1 134 ? -10.370 0.876 6.452 1.00 98.06 134 GLU A N 1
ATOM 1114 C CA . GLU A 1 134 ? -11.807 0.587 6.535 1.00 98.06 134 GLU A CA 1
ATOM 1115 C C . GLU A 1 134 ? -12.100 -0.686 7.339 1.00 98.06 134 GLU A C 1
ATOM 1117 O O . GLU A 1 134 ? -13.000 -0.692 8.187 1.00 98.06 134 GLU A O 1
ATOM 1122 N N . ALA A 1 135 ? -11.324 -1.753 7.129 1.00 97.88 135 ALA A N 1
ATOM 1123 C CA . ALA A 1 135 ? -11.455 -2.991 7.893 1.00 97.88 135 ALA A CA 1
ATOM 1124 C C . ALA A 1 135 ? -11.162 -2.766 9.384 1.00 97.88 135 ALA A C 1
ATOM 1126 O O . ALA A 1 135 ? -11.925 -3.217 10.240 1.00 97.88 135 ALA A O 1
ATOM 1127 N N . TYR A 1 136 ? -10.096 -2.023 9.699 1.00 97.75 136 TYR A N 1
ATOM 1128 C CA . TYR A 1 136 ? -9.751 -1.673 11.075 1.00 97.75 136 TYR A CA 1
ATOM 1129 C C . TYR A 1 136 ? -10.837 -0.816 11.728 1.00 97.75 136 TYR A C 1
ATOM 1131 O O . TYR A 1 136 ? -11.260 -1.104 12.845 1.00 97.75 136 TYR A O 1
ATOM 1139 N N . LYS A 1 137 ? -11.347 0.196 11.019 1.00 98.12 137 LYS A N 1
ATOM 1140 C CA . LYS A 1 137 ? -12.447 1.031 11.509 1.00 98.12 137 LYS A CA 1
ATOM 1141 C C . LYS A 1 137 ? -13.694 0.199 11.809 1.00 98.12 137 LYS A C 1
ATOM 1143 O O . LYS A 1 137 ? -14.258 0.325 12.887 1.00 98.12 137 LYS A O 1
ATOM 1148 N N . THR A 1 138 ? -14.065 -0.703 10.902 1.00 98.06 138 THR A N 1
ATOM 1149 C CA . THR A 1 138 ? -15.200 -1.617 11.102 1.00 98.06 138 THR A CA 1
ATOM 1150 C C . THR A 1 138 ? -14.994 -2.498 12.336 1.00 98.06 138 THR A C 1
ATOM 1152 O O . THR A 1 138 ? -15.916 -2.686 13.123 1.00 98.06 138 THR A O 1
ATOM 1155 N N . GLN A 1 139 ? -13.777 -3.011 12.544 1.00 98.12 139 GLN A N 1
ATOM 1156 C CA . GLN A 1 139 ? -13.445 -3.803 13.728 1.00 98.12 139 GLN A CA 1
ATOM 1157 C C . GLN A 1 139 ? -13.579 -2.988 15.021 1.00 98.12 139 GLN A C 1
ATOM 1159 O O . GLN A 1 139 ? -14.134 -3.493 15.997 1.00 98.12 139 GLN A O 1
ATOM 1164 N N . VAL A 1 140 ? -13.094 -1.744 15.034 1.00 98.12 140 VAL A N 1
ATOM 1165 C CA . VAL A 1 140 ? -13.241 -0.834 16.178 1.00 98.12 140 VAL A CA 1
ATOM 1166 C C . VAL A 1 140 ? -14.718 -0.563 16.458 1.00 98.12 140 VAL A C 1
ATOM 1168 O O . VAL A 1 140 ? -15.149 -0.746 17.593 1.00 98.12 140 VAL A O 1
ATOM 1171 N N . ASP A 1 141 ? -15.509 -0.237 15.434 1.00 98.25 141 ASP A N 1
ATOM 1172 C CA . ASP A 1 141 ? -16.948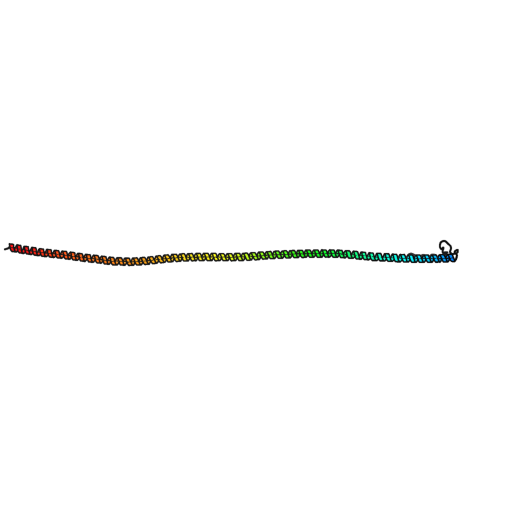 0.012 15.571 1.00 98.25 141 ASP A CA 1
ATOM 1173 C C . ASP A 1 141 ? -17.684 -1.218 16.149 1.00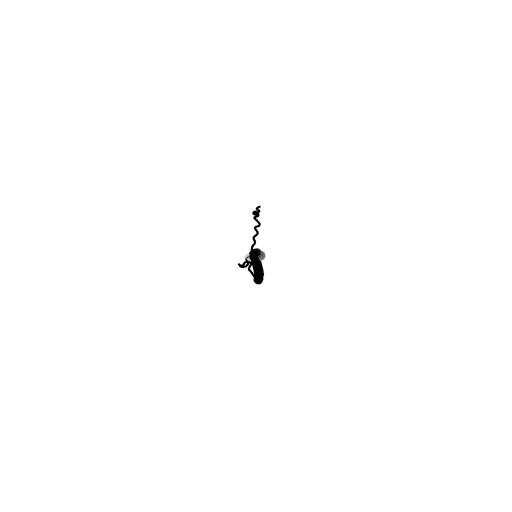 98.25 141 ASP A C 1
ATOM 1175 O O . ASP A 1 141 ? -18.552 -1.085 17.015 1.00 98.25 141 ASP A O 1
ATOM 1179 N N . CYS A 1 142 ? -17.325 -2.436 15.720 1.00 98.06 142 CYS A N 1
ATOM 1180 C CA . CYS A 1 142 ? -17.857 -3.676 16.294 1.00 98.06 142 CYS A CA 1
ATOM 1181 C C . CYS A 1 142 ? -17.509 -3.819 17.782 1.00 98.06 142 CYS A C 1
ATOM 1183 O O . CYS A 1 142 ? -18.401 -4.071 18.591 1.00 98.06 142 CYS A O 1
ATOM 1185 N N . LEU A 1 143 ? -16.242 -3.616 18.152 1.00 98.31 143 LEU A N 1
ATOM 1186 C CA . LEU A 1 143 ? -15.796 -3.718 19.544 1.00 98.31 143 LEU A CA 1
ATOM 1187 C C . LEU A 1 143 ? -16.457 -2.664 20.438 1.00 98.31 143 LEU A C 1
ATOM 1189 O O . LEU A 1 143 ? -16.855 -2.973 21.558 1.00 98.31 143 LEU A O 1
ATOM 1193 N N . GLU A 1 144 ? -16.623 -1.433 19.955 1.00 98.31 144 GLU A N 1
ATOM 1194 C CA . GLU A 1 144 ? -17.335 -0.385 20.691 1.00 98.31 144 GLU A CA 1
ATOM 1195 C C . GLU A 1 144 ? -18.806 -0.743 20.930 1.00 98.31 144 GLU A C 1
ATOM 1197 O O . GLU A 1 144 ? -19.347 -0.474 22.006 1.00 98.31 144 GLU A O 1
ATOM 1202 N N . ASN A 1 145 ? -19.465 -1.354 19.944 1.00 98.31 145 ASN A N 1
ATOM 1203 C CA . ASN A 1 145 ? -20.839 -1.824 20.095 1.00 98.31 145 ASN A CA 1
ATOM 1204 C C . ASN A 1 145 ? -20.939 -2.980 21.097 1.00 98.31 145 ASN A C 1
ATOM 1206 O O . ASN A 1 145 ? -21.856 -2.985 21.920 1.00 98.31 145 ASN A O 1
ATOM 1210 N N . ASP A 1 146 ? -19.984 -3.910 21.080 1.00 98.44 146 ASP A N 1
ATOM 1211 C CA . ASP A 1 146 ? -19.915 -5.004 22.051 1.00 98.44 146 ASP A CA 1
ATOM 1212 C C . ASP A 1 146 ? -19.689 -4.479 23.473 1.00 98.44 146 ASP A C 1
ATOM 1214 O O . ASP A 1 146 ? -20.369 -4.915 24.402 1.00 98.44 146 ASP A O 1
ATOM 1218 N N . ILE A 1 147 ? -18.810 -3.485 23.652 1.00 98.19 147 ILE A N 1
ATOM 1219 C CA . ILE A 1 147 ? -18.603 -2.816 24.945 1.00 98.19 147 ILE A CA 1
ATOM 1220 C C . ILE A 1 147 ? -19.913 -2.198 25.441 1.00 98.19 147 ILE A C 1
ATOM 1222 O O . ILE A 1 147 ? -20.338 -2.495 26.556 1.00 98.19 147 ILE A O 1
ATOM 1226 N N . LYS A 1 148 ? -20.601 -1.403 24.610 1.00 98.19 148 LYS A N 1
ATOM 1227 C CA . LYS A 1 148 ? -21.887 -0.780 24.981 1.00 98.19 148 LYS A CA 1
ATOM 1228 C C . LYS A 1 148 ? -22.945 -1.821 25.344 1.00 98.19 148 LYS A C 1
ATOM 1230 O O . LYS A 1 148 ? -23.726 -1.618 26.274 1.00 98.19 148 LYS A O 1
ATOM 1235 N N . LYS A 1 149 ? -22.980 -2.940 24.616 1.00 98.31 149 LYS A N 1
ATOM 1236 C CA . LYS A 1 149 ? -23.898 -4.046 24.897 1.00 98.31 149 LYS A CA 1
ATOM 1237 C C . LYS A 1 149 ? -23.602 -4.671 26.262 1.00 98.31 149 LYS A C 1
ATOM 1239 O O . LYS A 1 149 ? -24.519 -4.803 27.069 1.00 98.31 149 LYS A O 1
ATOM 1244 N N . LEU A 1 150 ? -22.337 -4.981 26.543 1.00 98.25 150 LEU A N 1
ATOM 1245 C CA . LEU A 1 150 ? -21.904 -5.538 27.827 1.00 98.25 150 LEU A CA 1
ATOM 1246 C C . LEU A 1 150 ? -22.160 -4.573 28.992 1.00 98.25 150 LEU A C 1
ATOM 1248 O O . LEU A 1 150 ? -22.604 -4.996 30.056 1.00 98.25 150 LEU A O 1
ATOM 1252 N N . GLU A 1 151 ? -21.936 -3.272 28.807 1.00 98.38 151 GLU A N 1
ATOM 1253 C CA . GLU A 1 151 ? -22.277 -2.252 29.806 1.00 98.38 151 GLU A CA 1
ATOM 1254 C C . GLU A 1 151 ? -23.782 -2.237 30.114 1.00 98.38 151 GLU A C 1
ATOM 1256 O O . GLU A 1 151 ? -24.177 -2.158 31.282 1.00 98.38 151 GLU A O 1
ATOM 1261 N N . GLY A 1 152 ? -24.619 -2.371 29.080 1.00 98.25 152 GLY A N 1
ATOM 1262 C CA . GLY A 1 152 ? -26.068 -2.509 29.217 1.00 98.25 152 GLY A CA 1
ATOM 1263 C C . GLY A 1 152 ? -26.475 -3.764 29.993 1.00 98.25 152 GLY A C 1
ATOM 1264 O O . GLY A 1 152 ? -27.278 -3.671 30.921 1.00 98.25 152 GLY A O 1
ATOM 1265 N N . GLU A 1 153 ? -25.884 -4.917 29.670 1.00 98.25 153 GLU A N 1
ATOM 1266 C CA . GLU A 1 153 ? -26.118 -6.187 30.375 1.00 98.25 153 GLU A CA 1
ATOM 1267 C C . GLU A 1 153 ? -25.702 -6.098 31.854 1.00 98.25 153 GLU A C 1
ATOM 1269 O O . GLU A 1 153 ? -26.451 -6.505 32.743 1.00 98.25 153 GLU A O 1
ATOM 1274 N N . ILE A 1 154 ? -24.550 -5.484 32.151 1.00 98.19 154 ILE A N 1
ATOM 1275 C CA . ILE A 1 154 ? -24.093 -5.253 33.530 1.00 98.19 154 ILE A CA 1
ATOM 1276 C C . ILE A 1 154 ? -25.077 -4.360 34.293 1.00 98.19 154 ILE A C 1
ATOM 1278 O O . ILE A 1 154 ? -25.349 -4.609 35.471 1.00 98.19 154 ILE A O 1
ATOM 1282 N N . LEU A 1 155 ? -25.594 -3.303 33.663 1.00 98.25 155 LEU A N 1
ATOM 1283 C CA . LEU A 1 155 ? -26.560 -2.412 34.300 1.00 98.25 155 LEU A CA 1
ATOM 1284 C C . LEU A 1 155 ? -27.888 -3.129 34.576 1.00 98.25 155 LEU A C 1
ATOM 1286 O O . LEU A 1 155 ? -28.429 -2.984 35.671 1.00 98.25 155 LEU A O 1
ATOM 1290 N N . GLN A 1 156 ? -28.382 -3.924 33.624 1.00 97.75 156 GLN A N 1
ATOM 1291 C CA . GLN A 1 156 ? -29.589 -4.735 33.802 1.00 97.75 156 GLN A CA 1
ATOM 1292 C C . GLN A 1 156 ? -29.433 -5.711 34.968 1.00 97.75 156 GLN A C 1
ATOM 1294 O O . GLN A 1 156 ? -30.244 -5.676 35.891 1.00 97.75 156 GLN A O 1
ATOM 1299 N N . LEU A 1 157 ? -28.338 -6.476 35.004 1.00 98.00 157 LEU A N 1
ATOM 1300 C CA . LEU A 1 157 ? -28.048 -7.408 36.098 1.00 98.00 157 LEU A CA 1
ATOM 1301 C C . LEU A 1 157 ? -27.972 -6.709 37.463 1.00 98.00 157 LEU A C 1
ATOM 1303 O O . LEU A 1 157 ? -28.450 -7.240 38.465 1.00 98.00 157 LEU A O 1
ATOM 1307 N N . LYS A 1 158 ? -27.392 -5.503 37.529 1.00 97.88 158 LYS A N 1
ATOM 1308 C CA . LYS A 1 158 ? -27.354 -4.710 38.770 1.00 97.88 158 LYS A CA 1
ATOM 1309 C C . LYS A 1 158 ? -28.754 -4.318 39.239 1.00 97.88 158 LYS A C 1
ATOM 1311 O O . LYS A 1 158 ? -29.030 -4.418 40.435 1.00 97.88 158 LYS A O 1
ATOM 1316 N N . THR A 1 159 ? -29.615 -3.883 38.323 1.00 98.00 159 THR A N 1
ATOM 1317 C CA . THR A 1 159 ? -31.007 -3.531 38.631 1.00 98.00 159 THR A CA 1
ATOM 1318 C C . THR A 1 159 ? -31.794 -4.756 39.080 1.00 98.00 159 THR A C 1
ATOM 1320 O O . THR A 1 159 ? -32.382 -4.730 40.155 1.00 98.00 159 THR A O 1
ATOM 1323 N N . GLU A 1 160 ? -31.714 -5.861 38.338 1.00 98.00 160 GLU A N 1
ATOM 1324 C CA . GLU A 1 160 ? -32.373 -7.127 38.683 1.00 98.00 160 GLU A CA 1
ATOM 1325 C C . GLU A 1 160 ? -31.955 -7.637 40.065 1.00 98.00 160 GLU A C 1
ATOM 1327 O O . GLU A 1 160 ? -32.791 -8.058 40.863 1.00 98.00 160 GLU A O 1
ATOM 1332 N N . HIS A 1 161 ? -30.663 -7.556 40.387 1.00 97.81 161 HIS A N 1
ATOM 1333 C CA . HIS A 1 161 ? -30.151 -7.966 41.690 1.00 97.81 161 HIS A CA 1
ATOM 1334 C C . HIS A 1 161 ? -30.624 -7.029 42.813 1.00 97.81 161 HIS A C 1
ATOM 1336 O O . HIS A 1 161 ? -30.971 -7.485 43.905 1.00 97.81 161 HIS A O 1
ATOM 1342 N N . SER A 1 162 ? -30.662 -5.718 42.558 1.00 97.69 162 SER A N 1
ATOM 1343 C CA . SER A 1 162 ? -31.222 -4.730 43.489 1.00 97.69 162 SER A CA 1
ATOM 1344 C C . SER A 1 162 ? -32.702 -5.002 43.774 1.00 97.69 162 SER A C 1
ATOM 1346 O O . SER A 1 162 ? -33.114 -5.032 44.938 1.00 97.69 162 SER A O 1
ATOM 1348 N N . ASP A 1 163 ? -33.487 -5.269 42.732 1.00 97.50 163 ASP A N 1
ATOM 1349 C CA . ASP A 1 163 ? -34.908 -5.595 42.836 1.00 97.50 163 ASP A CA 1
ATOM 1350 C C . ASP A 1 163 ? -35.127 -6.926 43.565 1.00 97.50 163 ASP A C 1
ATOM 1352 O O . ASP A 1 163 ? -35.982 -7.009 44.449 1.00 97.50 163 ASP A O 1
ATOM 1356 N N . ALA A 1 164 ? -34.311 -7.947 43.287 1.00 97.69 164 ALA A N 1
ATOM 1357 C CA . ALA A 1 164 ? -34.349 -9.223 43.999 1.00 97.69 164 ALA A CA 1
ATOM 1358 C C . ALA A 1 164 ? -34.094 -9.050 45.506 1.00 97.69 164 ALA A C 1
ATOM 1360 O O . ALA A 1 164 ? -34.844 -9.592 46.321 1.00 97.69 164 ALA A O 1
ATOM 1361 N N . ILE A 1 165 ? -33.095 -8.245 45.892 1.00 97.75 165 ILE A N 1
ATOM 1362 C CA . ILE A 1 165 ? -32.824 -7.930 47.304 1.00 97.75 165 ILE A CA 1
ATOM 1363 C C . ILE A 1 165 ? -34.004 -7.186 47.933 1.00 97.75 165 ILE A C 1
ATOM 1365 O O . ILE A 1 165 ? -34.392 -7.493 49.062 1.00 97.75 165 ILE A O 1
ATOM 1369 N N . SER A 1 166 ? -34.562 -6.193 47.238 1.00 97.94 166 SER A N 1
ATOM 1370 C CA . SER A 1 166 ? -35.705 -5.417 47.728 1.00 97.94 166 SER A CA 1
ATOM 1371 C C . SER A 1 166 ? -36.926 -6.311 47.967 1.00 97.94 166 SER A C 1
ATOM 1373 O O . SER A 1 166 ? -37.513 -6.287 49.050 1.00 97.94 166 SER A O 1
ATOM 1375 N N . ASN A 1 167 ? -37.241 -7.178 47.002 1.00 97.50 167 ASN A N 1
ATOM 1376 C CA . ASN A 1 167 ? -38.333 -8.142 47.095 1.00 97.50 167 ASN A CA 1
ATOM 1377 C C . ASN A 1 167 ? -38.113 -9.139 48.238 1.00 97.50 167 ASN A C 1
ATOM 1379 O O . ASN A 1 167 ? -39.032 -9.384 49.018 1.00 97.50 167 ASN A O 1
ATOM 1383 N N . GLN A 1 168 ? -36.894 -9.663 48.395 1.00 97.81 168 GLN A N 1
ATOM 1384 C CA . GLN A 1 168 ? -36.564 -10.568 49.496 1.00 97.81 168 GLN A CA 1
ATOM 1385 C C . GLN A 1 168 ? -36.722 -9.886 50.862 1.00 97.81 168 GLN A C 1
ATOM 1387 O O . GLN A 1 168 ? -37.276 -10.481 51.784 1.00 97.81 168 GLN A O 1
ATOM 1392 N N . LYS A 1 169 ? -36.271 -8.633 51.004 1.00 97.50 169 LYS A N 1
ATOM 1393 C CA . LYS A 1 169 ? -36.448 -7.854 52.240 1.00 97.50 169 LYS A CA 1
ATOM 1394 C C . LYS A 1 169 ? -37.921 -7.608 52.549 1.00 97.50 169 LYS A C 1
ATOM 1396 O O . LYS A 1 169 ? -38.326 -7.752 53.698 1.00 97.50 169 LYS A O 1
ATOM 1401 N N . LEU A 1 170 ? -38.710 -7.250 51.537 1.00 97.81 170 LEU A N 1
ATOM 1402 C CA . LEU A 1 170 ? -40.145 -7.040 51.690 1.00 97.81 170 LEU A CA 1
ATOM 1403 C C . LEU A 1 170 ? -40.847 -8.322 52.149 1.00 97.81 170 LEU A C 1
ATOM 1405 O O . LEU A 1 170 ? -41.686 -8.266 53.044 1.00 97.81 170 LEU A O 1
ATOM 1409 N N . GLU A 1 171 ? -40.494 -9.471 51.573 1.00 97.62 171 GLU A N 1
ATOM 1410 C CA . GLU A 1 171 ? -41.091 -10.752 51.950 1.00 97.62 171 GLU A CA 1
ATOM 1411 C C . GLU A 1 171 ? -40.715 -11.159 53.380 1.00 97.62 171 GLU A C 1
ATOM 1413 O O . GLU A 1 171 ? -41.592 -11.493 54.174 1.00 97.62 171 GLU A O 1
ATOM 1418 N N . GLN A 1 172 ? -39.444 -10.999 53.764 1.00 97.38 172 GLN A N 1
ATOM 1419 C CA . GLN A 1 172 ? -39.003 -11.209 55.147 1.00 97.38 172 GLN A CA 1
ATOM 1420 C C . GLN A 1 172 ? -39.742 -10.303 56.141 1.00 97.38 172 GLN A C 1
ATOM 1422 O O . GLN A 1 172 ? -40.045 -10.727 57.257 1.00 97.38 172 GLN A O 1
ATOM 1427 N N . GLU A 1 173 ? -40.032 -9.056 55.768 1.00 97.25 173 GLU A N 1
ATOM 1428 C CA . GLU A 1 173 ? -40.768 -8.134 56.634 1.00 97.25 173 GLU A CA 1
ATOM 1429 C C . GLU A 1 173 ? -42.234 -8.558 56.795 1.00 97.25 173 GLU A C 1
ATOM 1431 O O . GLU A 1 173 ? -42.757 -8.542 57.910 1.00 97.25 173 GLU A O 1
ATOM 1436 N N . LYS A 1 174 ? -42.880 -9.030 55.719 1.00 97.31 174 LYS A N 1
ATOM 1437 C CA . LYS A 1 174 ? -44.231 -9.611 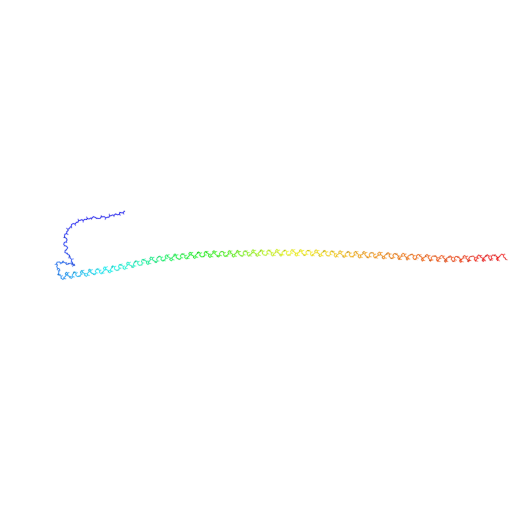55.797 1.00 97.31 174 LYS A CA 1
ATOM 1438 C C . LYS A 1 174 ? -44.263 -10.847 56.693 1.00 97.31 174 LYS A C 1
ATOM 1440 O O . LYS A 1 174 ? -45.163 -10.961 57.523 1.00 97.31 174 LYS A O 1
ATOM 1445 N N . GLU A 1 175 ? -43.294 -11.752 56.559 1.00 97.44 175 GLU A N 1
ATOM 1446 C CA . GLU A 1 175 ? -43.189 -12.953 57.399 1.00 97.44 175 GLU A CA 1
ATOM 1447 C C . GLU A 1 175 ? -43.018 -12.588 58.879 1.00 97.44 175 GLU A C 1
ATOM 1449 O O . GLU A 1 175 ? -43.742 -13.100 59.737 1.00 97.44 175 GLU A O 1
ATOM 1454 N N . LYS A 1 176 ? -42.117 -11.645 59.189 1.00 96.94 176 LYS A N 1
ATOM 1455 C CA . LYS A 1 176 ? -41.940 -11.123 60.553 1.00 96.94 176 LYS A CA 1
ATOM 1456 C C . LYS A 1 176 ? -43.218 -10.492 61.088 1.00 96.94 176 LYS A C 1
ATOM 1458 O O . LYS A 1 176 ? -43.578 -10.744 62.236 1.00 96.94 176 LYS A O 1
ATOM 1463 N N . GLN A 1 177 ? -43.912 -9.696 60.277 1.00 97.50 177 GLN A N 1
ATOM 1464 C CA . GLN A 1 177 ? -45.163 -9.060 60.676 1.00 97.50 177 GLN A CA 1
ATOM 1465 C C . GLN A 1 177 ? -46.257 -10.099 60.949 1.00 97.50 177 GLN A C 1
ATOM 1467 O O . GLN A 1 177 ? -46.958 -9.991 61.955 1.00 97.50 177 GLN A O 1
ATOM 1472 N N . ALA A 1 178 ? -46.385 -11.124 60.104 1.00 97.50 178 ALA A N 1
ATOM 1473 C CA . ALA A 1 178 ? -47.329 -12.220 60.307 1.00 97.50 178 ALA A CA 1
ATOM 1474 C C . ALA A 1 178 ? -47.025 -12.992 61.601 1.00 97.50 178 ALA A C 1
ATOM 1476 O O . ALA A 1 178 ? -47.932 -13.252 62.395 1.00 97.50 178 ALA A O 1
ATOM 1477 N N . LEU A 1 179 ? -45.748 -13.287 61.861 1.00 97.38 179 LEU A N 1
ATOM 1478 C CA . LEU A 1 179 ? -45.308 -13.949 63.087 1.00 97.38 179 LEU A CA 1
ATOM 1479 C C . LEU A 1 179 ? -45.565 -13.081 64.329 1.00 97.38 179 LEU A C 1
ATOM 1481 O O . LEU A 1 179 ? -46.033 -13.579 65.352 1.00 97.38 179 LEU A O 1
ATOM 1485 N N . HIS A 1 180 ? -45.315 -11.774 64.235 1.00 97.50 180 HIS A N 1
ATOM 1486 C CA . HIS A 1 180 ? -45.610 -10.830 65.308 1.00 97.50 180 HIS A CA 1
ATOM 1487 C C . HIS A 1 180 ? -47.113 -10.775 65.611 1.00 97.50 180 HIS A C 1
ATOM 1489 O O . HIS A 1 180 ? -47.507 -10.865 66.769 1.00 97.50 180 HIS A O 1
ATOM 1495 N N . GLN A 1 181 ? -47.962 -10.706 64.581 1.00 97.19 181 GLN A N 1
ATOM 1496 C CA . GLN A 1 181 ? -49.419 -10.751 64.743 1.00 97.19 181 GLN A CA 1
ATOM 1497 C C . GLN A 1 181 ? -49.897 -12.072 65.356 1.00 97.19 181 GLN A C 1
ATOM 1499 O O . GLN A 1 181 ? -50.824 -12.064 66.166 1.00 97.19 181 GLN A O 1
ATOM 1504 N N . TYR A 1 182 ? -49.284 -13.198 64.982 1.00 97.62 182 TYR A N 1
ATOM 1505 C CA . TYR A 1 182 ? -49.578 -14.503 65.569 1.00 97.62 182 TYR A CA 1
ATOM 1506 C C . TYR A 1 182 ? -49.279 -14.515 67.074 1.00 97.62 182 TYR A C 1
ATOM 1508 O O . TYR A 1 182 ? -50.173 -14.793 67.872 1.00 97.62 182 TYR A O 1
ATOM 1516 N N . TYR A 1 183 ? -48.065 -14.127 67.476 1.00 97.12 183 TYR A N 1
ATOM 1517 C CA . TYR A 1 183 ? -47.695 -14.091 68.893 1.00 97.12 183 TYR A CA 1
ATOM 1518 C C . TYR A 1 183 ? -48.475 -13.047 69.689 1.00 97.12 183 TYR A C 1
ATOM 1520 O O . TYR A 1 183 ? -48.795 -13.291 70.848 1.00 97.12 183 TYR A O 1
ATOM 1528 N N . GLN A 1 184 ? -48.829 -11.912 69.085 1.00 97.00 184 GLN A N 1
ATOM 1529 C CA . GLN A 1 184 ? -49.662 -10.909 69.741 1.00 97.00 184 GLN A CA 1
ATOM 1530 C C . GLN A 1 184 ? -51.039 -11.481 70.103 1.00 97.00 184 GLN A C 1
ATOM 1532 O O . GLN A 1 184 ? -51.489 -11.319 71.235 1.00 97.00 184 GLN A O 1
ATOM 1537 N N . LYS A 1 185 ? -51.675 -12.215 69.177 1.00 96.88 185 LYS A N 1
ATOM 1538 C CA . LYS A 1 185 ? -52.945 -12.908 69.445 1.00 96.88 185 LYS A CA 1
ATOM 1539 C C . LYS A 1 185 ? -52.801 -13.939 70.563 1.00 96.88 185 LYS A C 1
ATOM 1541 O O . LYS A 1 185 ? -53.660 -13.990 71.436 1.00 96.88 185 LYS A O 1
ATOM 1546 N N . GLU A 1 186 ? -51.721 -14.717 70.559 1.00 96.94 186 GLU A N 1
ATOM 1547 C CA . GLU A 1 186 ? -51.458 -15.722 71.596 1.00 96.94 186 GLU A CA 1
ATOM 1548 C C . GLU A 1 186 ? -51.276 -15.081 72.983 1.00 96.94 186 GLU A C 1
ATOM 1550 O O . GLU A 1 186 ? -51.868 -15.521 73.967 1.00 96.94 186 GLU A O 1
ATOM 1555 N N . ILE A 1 187 ? -50.519 -13.980 73.060 1.00 96.44 187 ILE A N 1
ATOM 1556 C CA . ILE A 1 187 ? -50.345 -13.201 74.293 1.00 96.44 187 ILE A CA 1
ATOM 1557 C C . ILE A 1 187 ? -51.691 -12.669 74.788 1.00 96.44 187 ILE A C 1
ATOM 1559 O O . ILE A 1 187 ? -51.983 -12.766 75.981 1.00 96.44 187 ILE A O 1
ATOM 1563 N N . ASP A 1 188 ? -52.515 -12.117 73.896 1.00 96.06 188 ASP A N 1
ATOM 1564 C CA . ASP A 1 188 ? -53.826 -11.578 74.256 1.00 96.06 188 ASP A CA 1
ATOM 1565 C C . ASP A 1 188 ? -54.782 -12.679 74.747 1.00 96.06 188 ASP A C 1
ATOM 1567 O O . ASP A 1 188 ? -55.510 -12.460 75.718 1.00 96.06 188 ASP A O 1
ATOM 1571 N N . LEU A 1 189 ? -54.743 -13.877 74.150 1.00 96.31 189 LEU A N 1
ATOM 1572 C CA . LEU A 1 189 ? -55.493 -15.050 74.616 1.00 96.31 189 LEU A CA 1
ATOM 1573 C C . LEU A 1 189 ? -55.080 -15.450 76.035 1.00 96.31 189 LEU A C 1
ATOM 1575 O O . LEU A 1 189 ? -55.920 -15.441 76.936 1.00 96.31 189 LEU A O 1
ATOM 1579 N N . VAL A 1 190 ? -53.787 -15.699 76.264 1.00 96.44 190 VAL A N 1
ATOM 1580 C CA . VAL A 1 190 ? -53.261 -16.080 77.587 1.00 96.44 190 VAL A CA 1
ATOM 1581 C C . VAL A 1 190 ? -53.561 -15.000 78.628 1.00 96.44 190 VAL A C 1
ATOM 1583 O O . VAL A 1 190 ? -53.973 -15.292 79.751 1.00 96.44 190 VAL A O 1
ATOM 1586 N N . LYS A 1 191 ? -53.398 -13.723 78.270 1.00 95.88 191 LYS A N 1
ATOM 1587 C CA . LYS A 1 191 ? -53.710 -12.599 79.158 1.00 95.88 191 LYS A CA 1
ATOM 1588 C C . LYS A 1 191 ? -55.189 -12.584 79.536 1.00 95.88 191 LYS A C 1
ATOM 1590 O O . LYS A 1 191 ? -55.504 -12.400 80.711 1.00 95.88 191 LYS A O 1
ATOM 1595 N N . ASN A 1 192 ? -56.090 -12.791 78.577 1.00 95.75 192 ASN A N 1
ATOM 1596 C CA . ASN A 1 192 ? -57.527 -12.857 78.837 1.00 95.75 192 ASN A CA 1
ATOM 1597 C C . ASN A 1 192 ? -57.885 -14.042 79.741 1.00 95.75 192 ASN A C 1
ATOM 1599 O O . ASN A 1 192 ? -58.640 -13.858 80.696 1.00 95.75 192 ASN A O 1
ATOM 1603 N N . GLU A 1 193 ? -57.301 -15.219 79.506 1.00 96.31 193 GLU A N 1
ATOM 1604 C CA . GLU A 1 193 ? -57.462 -16.388 80.379 1.00 96.31 193 GLU A CA 1
ATOM 1605 C C . GLU A 1 193 ? -57.030 -16.078 81.816 1.00 96.31 193 GLU A C 1
ATOM 1607 O O . GLU A 1 193 ? -57.794 -16.308 82.756 1.00 96.31 193 GLU A O 1
ATOM 1612 N N . LYS A 1 194 ? -55.851 -15.467 82.001 1.00 94.81 194 LYS A N 1
ATOM 1613 C CA . LYS A 1 194 ? -55.361 -15.071 83.330 1.00 94.81 194 LYS A CA 1
ATOM 1614 C C . LYS A 1 194 ? -56.233 -14.014 83.999 1.00 94.81 194 LYS A C 1
ATOM 1616 O O . LYS A 1 194 ? -56.467 -14.094 85.202 1.00 94.81 194 LYS A O 1
ATOM 1621 N N . VAL A 1 1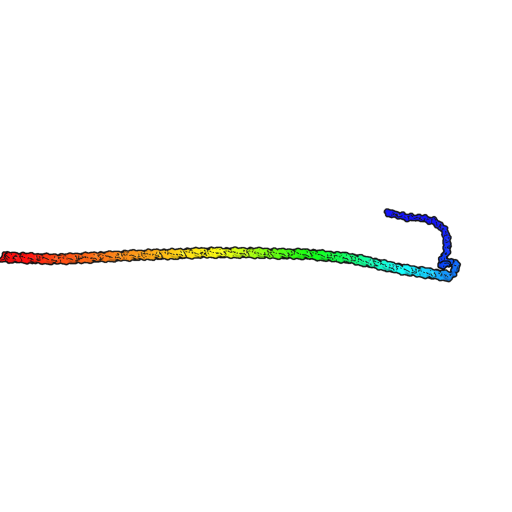95 ? -56.770 -13.052 83.250 1.00 96.12 195 VAL A N 1
ATOM 1622 C CA . VAL A 1 195 ? -57.721 -12.063 83.788 1.00 96.12 195 VAL A CA 1
ATOM 1623 C C . VAL A 1 195 ? -59.008 -12.738 84.273 1.00 96.12 195 VAL A C 1
ATOM 1625 O O . VAL A 1 195 ? -59.527 -12.373 85.331 1.00 96.12 195 VAL A O 1
ATOM 1628 N N . VAL A 1 196 ? -59.531 -13.716 83.529 1.00 95.81 196 VAL A N 1
ATOM 1629 C CA . VAL A 1 196 ? -60.713 -14.491 83.940 1.00 95.81 196 VAL A CA 1
ATOM 1630 C C . VAL A 1 196 ? -60.414 -15.319 85.192 1.00 95.81 196 VAL A C 1
ATOM 1632 O O . VAL A 1 196 ? -61.218 -15.315 86.125 1.00 95.81 196 VAL A O 1
ATOM 1635 N N . GLU A 1 197 ? -59.250 -15.964 85.252 1.00 95.50 197 GLU A N 1
ATOM 1636 C CA . GLU A 1 197 ? -58.793 -16.743 86.408 1.00 95.50 197 GLU A CA 1
ATOM 1637 C C . GLU A 1 197 ? -58.694 -15.873 87.676 1.00 95.50 197 GLU A C 1
ATOM 1639 O O . GLU A 1 197 ? -59.264 -16.223 88.709 1.00 95.50 197 GLU 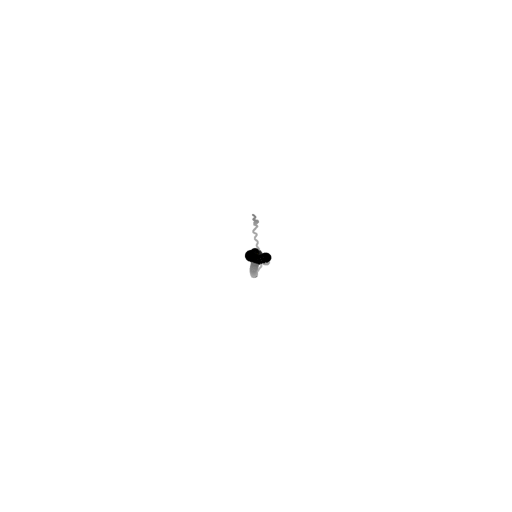A O 1
ATOM 1644 N N . ILE A 1 198 ? -58.089 -14.682 87.580 1.00 94.62 198 ILE A N 1
ATOM 1645 C CA . ILE A 1 198 ? -58.011 -13.716 88.690 1.00 94.62 198 ILE A CA 1
ATOM 1646 C C . ILE A 1 198 ? -59.408 -13.295 89.164 1.00 94.62 198 ILE A C 1
ATOM 1648 O O . ILE A 1 198 ? -59.664 -13.252 90.368 1.00 94.62 198 ILE A O 1
ATOM 1652 N N . LYS A 1 199 ? -60.336 -13.003 88.240 1.00 95.56 199 LYS A N 1
ATOM 1653 C CA . LYS A 1 199 ? -61.722 -12.649 88.598 1.00 95.56 199 LYS A CA 1
ATOM 1654 C C . LYS A 1 199 ? -62.431 -13.789 89.325 1.00 95.56 199 LYS A C 1
ATOM 1656 O O . LYS A 1 199 ? -63.145 -13.530 90.290 1.00 95.56 199 LYS A O 1
ATOM 1661 N N . LYS A 1 200 ? -62.234 -15.032 88.879 1.00 95.25 200 LYS A N 1
ATOM 1662 C CA . LYS A 1 200 ? -62.813 -16.219 89.517 1.00 95.25 200 LYS A CA 1
ATOM 1663 C C . LYS A 1 200 ? -62.305 -16.380 90.951 1.00 95.25 200 LYS A C 1
ATOM 1665 O O . LYS A 1 200 ? -63.124 -16.504 91.856 1.00 95.25 200 LYS A O 1
ATOM 1670 N N . ILE A 1 201 ? -60.990 -16.283 91.159 1.00 94.25 201 ILE A N 1
ATOM 1671 C CA . ILE A 1 201 ? -60.378 -16.325 92.497 1.00 94.25 201 ILE A CA 1
ATOM 1672 C C . ILE A 1 201 ? -60.931 -15.193 93.378 1.00 94.25 201 ILE A C 1
ATOM 1674 O O . ILE A 1 201 ? -61.279 -15.425 94.532 1.00 94.25 201 ILE A O 1
ATOM 1678 N N . GLY A 1 202 ? -61.081 -13.980 92.833 1.00 94.50 202 GLY A N 1
ATOM 1679 C CA . GLY A 1 202 ? -61.693 -12.857 93.551 1.00 94.50 202 GLY A CA 1
ATOM 1680 C C . GLY A 1 202 ? -63.125 -13.149 94.018 1.00 94.50 202 GLY A C 1
ATOM 1681 O O . GLY A 1 202 ? -63.447 -12.928 95.183 1.00 94.50 202 GLY A O 1
ATOM 1682 N N . LEU A 1 203 ? -63.968 -13.711 93.144 1.00 94.81 203 LEU A N 1
ATOM 1683 C CA . LEU A 1 203 ? -65.342 -14.099 93.488 1.00 94.81 203 LEU A CA 1
ATOM 1684 C C . LEU A 1 203 ? -65.397 -15.211 94.545 1.00 94.81 203 LEU A C 1
ATOM 1686 O O . LEU A 1 203 ? -66.258 -15.167 95.425 1.00 94.81 203 LEU A O 1
ATOM 1690 N N . GLU A 1 204 ? -64.496 -16.194 94.468 1.00 94.06 204 GLU A N 1
ATOM 1691 C CA . GLU A 1 204 ? -64.376 -17.269 95.460 1.00 94.06 204 GLU A CA 1
ATOM 1692 C C . GLU A 1 204 ? -63.980 -16.717 96.837 1.00 94.06 204 GLU A C 1
ATOM 1694 O O . GLU A 1 204 ? -64.624 -17.045 97.834 1.00 94.06 204 GLU A O 1
ATOM 1699 N N . LEU A 1 205 ? -62.991 -15.818 96.896 1.00 93.50 205 LEU A N 1
ATOM 1700 C CA . LEU A 1 205 ? -62.582 -15.150 98.137 1.00 93.50 205 LEU A CA 1
ATOM 1701 C C . LEU A 1 205 ? -63.706 -14.280 98.722 1.00 93.50 205 LEU A C 1
ATOM 1703 O O . LEU A 1 205 ? -63.932 -14.297 99.932 1.00 93.50 205 LEU A O 1
ATOM 1707 N N . ASP A 1 206 ? -64.459 -13.561 97.886 1.00 93.38 206 ASP A N 1
ATOM 1708 C CA . ASP A 1 206 ? -65.618 -12.777 98.332 1.00 93.38 206 ASP A CA 1
ATOM 1709 C C . ASP A 1 206 ? -66.761 -13.662 98.848 1.00 93.38 206 ASP A C 1
ATOM 1711 O O . ASP A 1 206 ? -67.479 -13.287 99.780 1.00 93.38 206 ASP A O 1
ATOM 1715 N N . LEU A 1 207 ? -66.969 -14.837 98.247 1.00 94.19 207 LEU A N 1
ATOM 1716 C CA . LEU A 1 207 ? -67.930 -15.822 98.739 1.00 94.19 207 LEU A CA 1
ATOM 1717 C C . LEU A 1 207 ? -67.498 -16.373 100.103 1.00 94.19 207 LEU A C 1
ATOM 1719 O O . LEU A 1 207 ? -68.306 -16.360 101.028 1.00 94.19 207 LEU A O 1
ATOM 1723 N N . GLN A 1 208 ? -66.232 -16.777 100.250 1.00 93.62 208 GLN A N 1
ATOM 1724 C CA . GLN A 1 208 ? -65.674 -17.231 101.529 1.00 93.62 208 GLN A CA 1
ATOM 1725 C C . GLN A 1 208 ? -65.794 -16.151 102.609 1.00 93.62 208 GLN A C 1
ATOM 1727 O O . GLN A 1 208 ? -66.213 -16.433 103.730 1.00 93.62 208 GLN A O 1
ATOM 1732 N N . ARG A 1 209 ? -65.496 -14.891 102.267 1.00 92.12 209 ARG A N 1
ATOM 1733 C CA . ARG A 1 209 ? -65.661 -13.753 103.176 1.00 92.12 209 ARG A CA 1
ATOM 1734 C C . ARG A 1 209 ? -67.118 -13.578 103.611 1.00 92.12 209 ARG A C 1
ATOM 1736 O O . ARG A 1 209 ? -67.360 -13.359 104.794 1.00 92.12 209 ARG A O 1
ATOM 1743 N N . ARG A 1 210 ? -68.082 -13.674 102.688 1.00 93.56 210 ARG A N 1
ATOM 1744 C CA . ARG A 1 210 ? -69.522 -13.603 103.009 1.00 93.56 210 ARG A CA 1
ATOM 1745 C C . ARG A 1 210 ? -69.966 -14.748 103.911 1.00 93.56 210 ARG A C 1
ATOM 1747 O O . ARG A 1 210 ? -70.616 -14.487 104.913 1.00 93.56 210 ARG A O 1
ATOM 1754 N N . GLN A 1 211 ? -69.555 -15.978 103.607 1.00 92.56 211 GLN A N 1
ATOM 1755 C CA . GLN A 1 211 ? -69.845 -17.149 104.438 1.00 92.56 211 GLN A CA 1
ATOM 1756 C C . GLN A 1 211 ? -69.278 -16.995 105.854 1.00 92.56 211 GLN A C 1
ATOM 1758 O O . GLN A 1 211 ? -69.987 -17.249 106.822 1.00 92.56 211 GLN A O 1
ATOM 1763 N N . ALA A 1 212 ? -68.040 -16.508 105.989 1.00 90.12 212 ALA A N 1
ATOM 1764 C CA . ALA A 1 212 ? -67.434 -16.238 107.290 1.00 90.12 212 ALA A CA 1
ATOM 1765 C C . ALA A 1 212 ? -68.194 -15.153 108.080 1.00 90.12 212 ALA A C 1
ATOM 1767 O O . ALA A 1 212 ? -68.370 -15.287 109.289 1.00 90.12 212 ALA A O 1
ATOM 1768 N N . ILE A 1 213 ? -68.674 -14.094 107.413 1.00 91.38 213 ILE A N 1
ATOM 1769 C CA . ILE A 1 213 ? -69.518 -13.064 108.044 1.00 91.38 213 ILE A CA 1
ATOM 1770 C C . ILE A 1 213 ? -70.855 -13.664 108.493 1.00 91.38 213 ILE A C 1
ATOM 1772 O O . ILE A 1 213 ? -71.224 -13.481 109.649 1.00 91.38 213 ILE A O 1
ATOM 1776 N N . GLU A 1 214 ? -71.540 -14.419 107.628 1.00 91.31 214 GLU A N 1
ATOM 1777 C CA . GLU A 1 214 ? -72.805 -15.087 107.963 1.00 91.31 214 GLU A CA 1
ATOM 1778 C C . GLU A 1 214 ? -72.651 -16.063 109.136 1.00 91.31 214 GLU A C 1
ATOM 1780 O O . GLU A 1 214 ? -73.541 -16.181 109.974 1.00 91.31 214 GLU A O 1
ATOM 1785 N N . GLU A 1 215 ? -71.534 -16.785 109.213 1.00 90.94 215 GLU A N 1
ATOM 1786 C CA . GLU A 1 215 ? -71.260 -17.699 110.318 1.00 90.94 215 GLU A CA 1
ATOM 1787 C C . GLU A 1 215 ? -71.044 -16.945 111.636 1.00 90.94 215 GLU A C 1
ATOM 1789 O O . GLU A 1 215 ? -71.627 -17.316 112.657 1.00 90.94 215 GLU A O 1
ATOM 1794 N N . ILE A 1 216 ? -70.302 -15.832 111.611 1.00 89.44 216 ILE A N 1
ATOM 1795 C CA . ILE A 1 216 ? -70.153 -14.934 112.766 1.00 89.44 216 ILE A CA 1
ATOM 1796 C C . ILE A 1 216 ? -71.506 -14.332 113.172 1.00 89.44 216 ILE A C 1
ATOM 1798 O O . ILE A 1 216 ? -71.801 -14.243 114.364 1.00 89.44 216 ILE A O 1
ATOM 1802 N N . GLU A 1 217 ? -72.337 -13.915 112.217 1.00 87.19 217 GLU A N 1
ATOM 1803 C CA . GLU A 1 217 ? -73.684 -13.395 112.480 1.00 87.19 217 GLU A CA 1
ATOM 1804 C C . GLU A 1 217 ? -74.578 -14.462 113.117 1.00 87.19 217 GLU A C 1
ATOM 1806 O O . GLU A 1 217 ? -75.157 -14.207 114.168 1.00 87.19 217 GLU A O 1
ATOM 1811 N N . LYS A 1 218 ? -74.601 -15.693 112.590 1.00 88.69 218 LYS A N 1
ATOM 1812 C CA . LYS A 1 218 ? -75.335 -16.820 113.194 1.00 88.69 218 LYS A CA 1
ATOM 1813 C C . LYS A 1 218 ? -74.851 -17.140 114.607 1.00 88.69 218 LYS A C 1
ATOM 1815 O O . LYS A 1 218 ? -75.672 -17.425 115.480 1.00 88.69 218 LYS A O 1
ATOM 1820 N N . GLN A 1 219 ? -73.539 -17.095 114.852 1.00 87.81 219 GLN A N 1
ATOM 1821 C CA . GLN A 1 219 ? -72.976 -17.266 116.195 1.00 87.81 219 GLN A CA 1
ATOM 1822 C C . GLN A 1 219 ? -73.433 -16.145 117.135 1.00 87.81 219 GLN A C 1
ATOM 1824 O O . GLN A 1 219 ? -73.859 -16.428 118.256 1.00 87.81 219 GLN A O 1
ATOM 1829 N N . LYS A 1 220 ? -73.408 -14.887 116.677 1.00 88.06 220 LYS A N 1
ATOM 1830 C CA . LYS A 1 220 ? -73.918 -13.734 117.434 1.00 88.06 220 LYS A CA 1
ATOM 1831 C C . LYS A 1 220 ? -75.416 -13.845 117.709 1.00 88.06 220 LYS A C 1
ATOM 1833 O O . LYS A 1 220 ? -75.820 -13.600 118.838 1.00 88.06 220 LYS A O 1
ATOM 1838 N N . ASP A 1 221 ? -76.224 -14.267 116.742 1.00 86.94 221 ASP A N 1
ATOM 1839 C CA . ASP A 1 221 ? -77.668 -14.469 116.902 1.00 86.94 221 ASP A CA 1
ATOM 1840 C C . ASP A 1 221 ? -77.981 -15.617 117.862 1.00 86.94 221 ASP A C 1
ATOM 1842 O O . ASP A 1 221 ? -78.893 -15.520 118.684 1.00 86.94 221 ASP A O 1
ATOM 1846 N N . CYS A 1 222 ? -77.224 -16.714 117.789 1.00 84.56 222 CYS A N 1
ATOM 1847 C CA . CYS A 1 222 ? -77.326 -17.809 118.746 1.00 84.56 222 CYS A CA 1
ATOM 1848 C C . CYS A 1 222 ? -76.978 -17.327 120.158 1.00 84.56 222 CYS A C 1
ATOM 1850 O O . CYS A 1 222 ? -77.737 -17.582 121.093 1.00 84.56 222 CYS A O 1
ATOM 1852 N N . HIS A 1 223 ? -75.891 -16.567 120.304 1.00 84.56 223 HIS A N 1
ATOM 1853 C CA . HIS A 1 223 ? -75.507 -15.968 121.577 1.00 84.56 223 HIS A CA 1
ATOM 1854 C C . HIS A 1 223 ? -76.566 -14.980 122.088 1.00 84.56 223 HIS A C 1
ATOM 1856 O O . HIS A 1 223 ? -76.920 -15.022 123.262 1.00 84.56 223 HIS A O 1
ATOM 1862 N N . MET A 1 224 ? -77.147 -14.156 121.211 1.00 81.12 224 MET A N 1
ATOM 1863 C CA . MET A 1 224 ? -78.250 -13.250 121.538 1.00 81.12 224 MET A CA 1
ATOM 1864 C C . MET A 1 224 ? -79.476 -14.026 122.028 1.00 81.12 224 MET A C 1
ATOM 1866 O O . MET A 1 224 ? -80.042 -13.682 123.059 1.00 81.12 224 MET A O 1
ATOM 1870 N N . LYS A 1 225 ? -79.862 -15.113 121.346 1.00 83.00 225 LYS A N 1
ATOM 1871 C CA . LYS A 1 225 ? -80.956 -16.000 121.782 1.00 83.00 225 LYS A CA 1
ATOM 1872 C C . LYS A 1 225 ? -80.668 -16.632 123.143 1.00 83.00 225 LYS A C 1
ATOM 1874 O O . LYS A 1 225 ? -81.552 -16.655 123.990 1.00 83.00 225 LYS A O 1
ATOM 1879 N N . GLN A 1 226 ? -79.444 -17.103 123.380 1.00 79.31 226 GLN A N 1
ATOM 1880 C CA . GLN A 1 226 ? -79.025 -17.627 124.686 1.00 79.31 226 GLN A CA 1
ATOM 1881 C C . GLN A 1 226 ? -79.065 -16.545 125.777 1.00 79.31 226 GLN A C 1
ATOM 1883 O O . GLN A 1 226 ? -79.470 -16.816 126.908 1.00 79.31 226 GLN A O 1
ATOM 1888 N N . LEU A 1 227 ? -78.680 -15.310 125.452 1.00 80.44 227 LEU A N 1
ATOM 1889 C CA . LEU A 1 227 ? -78.735 -14.177 126.370 1.00 80.44 227 LEU A CA 1
ATOM 1890 C C . LEU A 1 227 ? -80.188 -13.789 126.690 1.00 80.44 227 LEU A C 1
ATOM 1892 O O . LEU A 1 227 ? -80.527 -13.599 127.853 1.00 80.44 227 LEU A O 1
ATOM 1896 N N . ILE A 1 228 ? -81.073 -13.763 125.688 1.00 78.56 228 ILE A N 1
ATOM 1897 C CA . ILE A 1 228 ? -82.519 -13.572 125.876 1.00 78.56 228 ILE A CA 1
ATOM 1898 C C . ILE A 1 228 ? -83.074 -14.675 126.775 1.00 78.56 228 ILE A C 1
ATOM 1900 O O . ILE A 1 228 ? -83.701 -14.366 127.778 1.00 78.56 228 ILE A O 1
ATOM 1904 N N . GLN A 1 229 ? -82.770 -15.942 126.492 1.00 77.44 229 GLN A N 1
ATOM 1905 C CA . GLN A 1 229 ? -83.269 -17.069 127.277 1.00 77.44 229 GLN A CA 1
ATOM 1906 C C . GLN A 1 229 ? -82.729 -17.072 128.717 1.00 77.44 229 GLN A C 1
ATOM 1908 O O . GLN A 1 229 ? -83.443 -17.428 129.650 1.00 77.44 229 GLN A O 1
ATOM 1913 N N . THR A 1 230 ? -81.482 -16.648 128.948 1.00 73.00 230 THR A N 1
ATOM 1914 C CA . THR A 1 230 ? -80.963 -16.469 130.316 1.00 73.00 230 THR A CA 1
ATOM 1915 C C . THR A 1 230 ? -81.608 -15.276 131.022 1.00 73.00 230 THR A C 1
ATOM 1917 O O . THR A 1 230 ? -81.918 -15.398 132.205 1.00 73.00 230 THR A O 1
ATOM 1920 N N . HIS A 1 231 ? -81.887 -14.167 130.331 1.00 76.38 231 HIS A N 1
ATOM 1921 C CA . HIS A 1 231 ? -82.660 -13.050 130.885 1.00 76.38 231 HIS A CA 1
ATOM 1922 C C . HIS A 1 231 ? -84.127 -13.413 131.163 1.00 76.38 231 HIS A C 1
ATOM 1924 O O . HIS A 1 231 ? -84.650 -13.015 132.202 1.00 76.38 231 HIS A O 1
ATOM 1930 N N . GLU A 1 232 ? -84.779 -14.196 130.304 1.00 74.25 232 GLU A N 1
ATOM 1931 C CA . GLU A 1 232 ? -86.118 -14.760 130.522 1.00 74.25 232 GLU A CA 1
ATOM 1932 C C . GLU A 1 232 ? -86.109 -15.680 131.747 1.00 74.25 232 GLU A C 1
ATOM 1934 O O . GLU A 1 232 ? -86.864 -15.451 132.683 1.00 74.25 232 GLU A O 1
ATOM 1939 N N . ASN A 1 233 ? -85.157 -16.611 131.842 1.00 67.12 233 ASN A N 1
ATOM 1940 C CA . ASN A 1 233 ? -84.999 -17.469 133.021 1.00 67.12 233 ASN A CA 1
ATOM 1941 C C . ASN A 1 233 ? -84.678 -16.675 134.305 1.00 67.12 233 ASN A C 1
ATOM 1943 O O . ASN A 1 233 ? -85.103 -17.058 135.393 1.00 67.12 233 ASN A O 1
ATOM 1947 N N . LEU A 1 234 ? -83.906 -15.585 134.222 1.00 64.81 234 LEU A N 1
ATOM 1948 C CA . LEU A 1 234 ? -83.614 -14.705 135.362 1.00 64.81 234 LEU A CA 1
ATOM 1949 C C . LEU A 1 234 ? -84.836 -13.879 135.775 1.00 64.81 234 LEU A C 1
ATOM 1951 O O . LEU A 1 234 ? -85.076 -13.711 136.965 1.00 64.81 234 LEU A O 1
ATOM 1955 N N . THR A 1 235 ? -85.626 -13.385 134.824 1.00 65.44 235 THR A N 1
ATOM 1956 C CA . THR A 1 235 ? -86.877 -12.668 135.118 1.00 65.44 235 THR A CA 1
ATOM 1957 C C . THR A 1 235 ? -87.965 -13.603 135.640 1.00 65.44 235 THR A C 1
ATOM 1959 O O . THR A 1 235 ? -88.728 -13.207 136.517 1.00 65.44 235 THR A O 1
ATOM 1962 N N . GLU A 1 236 ? -87.992 -14.856 135.190 1.00 59.06 236 GLU A N 1
ATOM 1963 C CA . GLU A 1 236 ? -88.853 -15.916 135.721 1.00 59.06 236 GLU A CA 1
ATOM 1964 C C . GLU A 1 236 ? -88.420 -16.329 137.139 1.00 59.06 236 GLU A C 1
ATOM 1966 O O . GLU A 1 236 ? -89.258 -16.478 138.025 1.00 59.06 236 GLU A O 1
ATOM 1971 N N . LYS A 1 237 ? -87.107 -16.377 137.413 1.00 57.31 237 LYS A N 1
ATOM 1972 C CA . LYS A 1 237 ? -86.553 -16.550 138.770 1.00 57.31 237 LYS A CA 1
ATOM 1973 C C . LYS A 1 237 ? -86.739 -15.344 139.696 1.00 57.31 237 LYS A C 1
ATOM 1975 O O . LYS A 1 237 ? -86.677 -15.538 140.898 1.00 57.31 237 LYS A O 1
ATOM 1980 N N . MET A 1 238 ? -86.947 -14.133 139.175 1.00 55.16 238 MET A N 1
ATOM 1981 C CA . MET A 1 238 ? -87.309 -12.949 139.976 1.00 55.16 238 MET A CA 1
ATOM 1982 C C . MET A 1 238 ? -88.825 -12.812 140.199 1.00 55.16 238 MET A C 1
ATOM 1984 O O . MET A 1 238 ? -89.254 -11.919 140.926 1.00 55.16 238 MET A O 1
ATOM 1988 N N . LYS A 1 239 ? -89.641 -13.662 139.559 1.00 47.12 239 LYS A N 1
ATOM 1989 C CA . LYS A 1 239 ? -91.099 -13.734 139.754 1.00 47.12 239 LYS A CA 1
ATOM 1990 C C . LYS A 1 239 ? -91.539 -14.815 140.753 1.00 47.12 239 LYS A C 1
ATOM 1992 O O . LYS A 1 239 ? -92.728 -14.865 141.061 1.00 47.12 239 LYS A O 1
ATOM 1997 N N . ASN A 1 240 ? -90.601 -15.615 141.262 1.00 39.34 240 ASN A N 1
ATOM 1998 C CA . ASN A 1 240 ? -90.762 -16.519 142.407 1.00 39.34 240 ASN A CA 1
ATOM 1999 C C . ASN A 1 240 ? -89.936 -16.009 143.590 1.00 39.34 240 ASN A C 1
ATOM 2001 O O . ASN A 1 240 ? -90.317 -16.329 144.735 1.00 39.34 240 ASN A O 1
#

pLDDT: mean 86.74, std 18.55, range [33.88, 98.56]

Radius of gyration: 96.1 Å; chains: 1; bounding box: 174×46×261 Å

Organism: Stegodyphus mimosarum (NCBI:txid407821)

Secondary structure (DSSP, 8-state):
-----PPP-------------EETTEETTSS-HHHHHHHHHHHHHHHHHHHHHHHHHHHHHHHHHHHHHHHHHHHHHHHHHHHHHHHHHHHHHHHHHHHHHHHHHHHHHHHHHHHHHHHHHHHHHHHHHHHHHHHHHHHHHHHHHHHHHHHHHHHHHHHHHHHHHHHHHHHHHHHHHHHHHHHHHHHHHHHHHHHHHHHHHHHHHHHHHHHHHHHHHHHHHHHHHHHHHHHHHHHHHT--

InterPro domains:
  IPR039308 Growth arrest-specific protein 8 [PTHR31543] (3-240)

Foldseek 3Di:
DDDDDDDDDDDDDDDPPPPQPQDPNDRPVPDDPVRVVVSVVVVVVVVVVVVVVVVVVVVVVVVVVVVVVVVVVVVVVVVVVVVVVVVVVVVVVVVVVVVVVVVVVVVVVVVVVVVVVVVVVVVVVVVVVVVVVVVVVVVVVVVVVVVVVVVVVVVVVVVVVVVVVVVVVVVVVVVVVVVVVVVVVVVVVVVVVVVVVVVVVVVVVVVVVVVVVVVVVVVVVVVVVVVVVVVVVVVVVVVD

Sequence (240 aa):
MDAKKKMPVKKTGRKHFKNYAVLDGVSVTDMTKEQLEAHVYHLQQEIEKEKEERNCFQIERDRIQSLWEITKQQLEEKDTMLRLKDNEIDEAALSHLAEIKLYKQKMKHIMFECEQLVNEKIVEKMVEKLALEEAYKTQVDCLENDIKKLEGEILQLKTEHSDAISNQKLEQEKEKQALHQYYQKEIDLVKNEKVVEIKKIGLELDLQRRQAIEEIEKQKDCHMKQLIQTHENLTEKMKN